Protein AF-A0AA47NTG6-F1 (afdb_monomer_lite)

Radius of gyration: 27.58 Å; chains: 1; bounding box: 74×43×79 Å

Organism: Merluccius polli (NCBI:txid89951)

Sequence (225 aa):
MKRTAEQLQRQRGDFEHVFALVPEPENPAKRCRGAGDRKTEYKELYFKVLDTIDSQMQQRLSSLEKMTFLGLLDFPRFHQYEQAFPESAFDALKYTYGQFFDDVLLRSELKVLYVSPDLKKRNVSELTSFMRSNGLCDAMPQLYKLCELFLTLPSTTASVERTFSGLKRIKTYQRNAMGQQRLSGLAMMSIERRMLQKIKSDESFYDKVIVEFTKKARRMEFIYK

InterPro domains:
  IPR008906 HAT, C-terminal dimerisation domain [PF05699] (137-194)
  IPR012337 Ribonuclease H-like superfamily [SSF53098] (105-189)

Structure (mmCIF, N/CA/C/O backbone):
data_AF-A0AA47NTG6-F1
#
_entry.id   AF-A0AA47NTG6-F1
#
loop_
_atom_site.group_PDB
_atom_site.id
_atom_site.type_symbol
_atom_site.label_atom_id
_atom_site.label_alt_id
_atom_site.label_comp_id
_atom_site.label_asym_id
_atom_site.label_entity_id
_atom_site.label_seq_id
_atom_site.pdbx_PDB_ins_code
_atom_site.Cartn_x
_atom_site.Cartn_y
_atom_site.Cartn_z
_atom_site.occupancy
_atom_site.B_iso_or_equiv
_atom_site.auth_seq_id
_atom_site.auth_comp_id
_atom_site.auth_asym_id
_atom_site.auth_atom_id
_atom_site.pdbx_PDB_model_num
ATOM 1 N N . MET A 1 1 ? 8.696 11.403 13.658 1.00 48.72 1 MET A N 1
ATOM 2 C CA . MET A 1 1 ? 9.149 10.646 14.846 1.00 48.72 1 MET A CA 1
ATOM 3 C C . MET A 1 1 ? 9.716 11.569 15.926 1.00 48.72 1 MET A C 1
ATOM 5 O O . MET A 1 1 ? 9.108 11.612 16.984 1.00 48.72 1 MET A O 1
ATOM 9 N N . LYS A 1 2 ? 10.754 12.392 15.667 1.00 43.06 2 LYS A N 1
ATOM 10 C CA . LYS A 1 2 ? 11.331 13.317 16.681 1.00 43.06 2 LYS A CA 1
ATOM 11 C C . LYS A 1 2 ? 10.307 14.246 17.362 1.00 43.06 2 LYS A C 1
ATOM 13 O O . LYS A 1 2 ? 10.191 14.225 18.578 1.00 43.06 2 LYS A O 1
ATOM 18 N N . ARG A 1 3 ? 9.465 14.940 16.582 1.00 44.44 3 ARG A N 1
ATOM 19 C CA . ARG A 1 3 ? 8.409 15.826 17.120 1.00 44.44 3 ARG A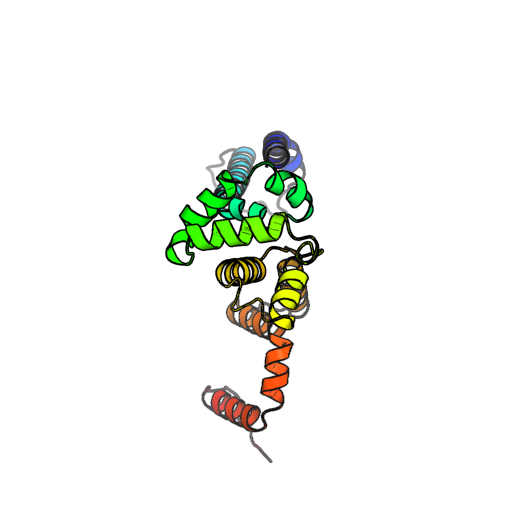 CA 1
ATOM 20 C C . ARG A 1 3 ? 7.393 15.117 18.025 1.00 44.44 3 ARG A C 1
ATOM 22 O O . ARG A 1 3 ? 6.913 15.719 18.969 1.00 44.44 3 ARG A O 1
ATOM 29 N N . THR A 1 4 ? 7.053 13.859 17.741 1.00 55.56 4 THR A N 1
ATOM 30 C CA . THR A 1 4 ? 6.035 13.101 18.492 1.00 55.56 4 THR A CA 1
ATOM 31 C C . THR A 1 4 ? 6.595 12.558 19.805 1.00 55.56 4 THR A C 1
ATOM 33 O O . THR A 1 4 ? 5.918 12.621 20.826 1.00 55.56 4 THR A O 1
ATOM 36 N N . ALA A 1 5 ? 7.852 12.099 19.791 1.00 57.44 5 ALA A N 1
ATOM 37 C CA . ALA A 1 5 ? 8.580 11.703 20.994 1.00 57.44 5 ALA A CA 1
ATOM 38 C C . ALA A 1 5 ? 8.769 12.898 21.946 1.00 57.44 5 ALA A C 1
ATOM 40 O O . ALA A 1 5 ? 8.452 12.799 23.126 1.00 57.44 5 ALA A O 1
ATOM 41 N N . GLU A 1 6 ? 9.152 14.067 21.417 1.00 61.25 6 GLU A N 1
ATOM 42 C CA . GLU A 1 6 ? 9.236 15.323 22.181 1.00 61.25 6 GLU A CA 1
ATOM 43 C C . GLU A 1 6 ? 7.886 15.722 22.802 1.00 61.25 6 GLU A C 1
ATOM 45 O O . GLU A 1 6 ? 7.832 16.241 23.917 1.00 61.25 6 GLU A O 1
ATOM 50 N N . GLN A 1 7 ? 6.777 15.460 22.106 1.00 62.56 7 GLN A N 1
ATOM 51 C CA . GLN A 1 7 ? 5.427 15.766 22.579 1.00 62.56 7 GLN A CA 1
ATOM 52 C C . GLN A 1 7 ? 4.973 14.820 23.700 1.00 62.56 7 GLN A C 1
ATOM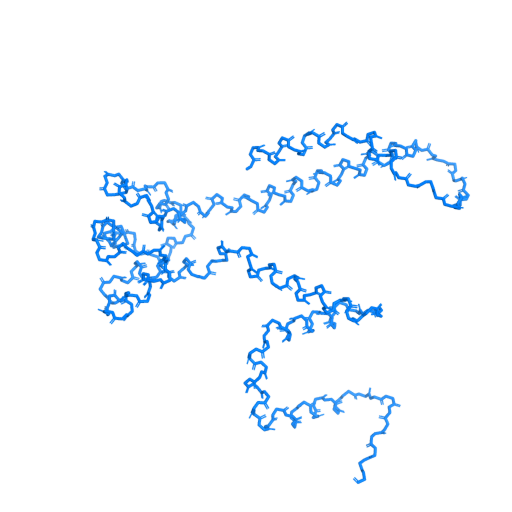 54 O O . GLN A 1 7 ? 4.389 15.283 24.677 1.00 62.56 7 GLN A O 1
ATOM 59 N N . LEU A 1 8 ? 5.307 13.528 23.611 1.00 61.62 8 LEU A N 1
ATOM 60 C CA . LEU A 1 8 ? 5.111 12.557 24.696 1.00 61.62 8 LEU A CA 1
ATOM 61 C C . LEU A 1 8 ? 5.955 12.912 25.927 1.00 61.62 8 LEU A C 1
ATOM 63 O O . LEU A 1 8 ? 5.485 12.799 27.056 1.00 61.62 8 LEU A O 1
ATOM 67 N N . GLN A 1 9 ? 7.176 13.408 25.721 1.00 65.62 9 GLN A N 1
ATOM 68 C CA . GLN A 1 9 ? 8.058 13.851 26.802 1.00 65.62 9 GLN A CA 1
ATOM 69 C C . GLN A 1 9 ? 7.541 15.117 27.496 1.00 65.62 9 GLN A C 1
ATOM 71 O O . GLN A 1 9 ? 7.624 15.217 28.717 1.00 65.62 9 GLN A O 1
ATOM 76 N N . ARG A 1 10 ? 6.937 16.048 26.744 1.00 66.12 10 ARG A N 1
ATOM 77 C CA . ARG A 1 10 ? 6.211 17.197 27.312 1.00 66.12 10 ARG A CA 1
ATOM 78 C C . ARG A 1 10 ? 4.982 16.758 28.105 1.00 66.12 10 ARG A C 1
ATOM 80 O O . ARG A 1 10 ? 4.776 17.257 29.204 1.00 66.12 10 ARG A O 1
ATOM 87 N N . GLN A 1 11 ? 4.212 15.795 27.594 1.00 65.06 11 GLN A N 1
ATOM 88 C CA . GLN A 1 11 ? 3.052 15.259 28.311 1.00 65.06 11 GLN A CA 1
ATOM 89 C C . GLN A 1 11 ? 3.448 14.538 29.604 1.00 65.06 11 GLN A C 1
ATOM 91 O O . GLN A 1 11 ? 2.786 14.731 30.614 1.00 65.06 11 GLN A O 1
ATOM 96 N N . ARG A 1 12 ? 4.584 13.825 29.653 1.00 67.50 12 ARG A N 1
ATOM 97 C CA . ARG A 1 12 ? 5.091 13.240 30.914 1.00 67.50 12 ARG A CA 1
ATOM 98 C C . ARG A 1 12 ? 5.247 14.263 32.054 1.00 67.50 12 ARG A C 1
ATOM 100 O O . ARG A 1 12 ? 5.156 13.865 33.212 1.00 67.50 12 ARG A O 1
ATOM 107 N N . GLY A 1 13 ? 5.471 15.545 31.745 1.00 70.81 13 GLY A N 1
ATOM 108 C CA . GLY A 1 13 ? 5.552 16.635 32.727 1.00 70.81 13 GLY A CA 1
ATOM 109 C C . GLY A 1 13 ? 4.207 17.262 33.125 1.00 70.81 13 GLY A C 1
ATOM 110 O O . GLY A 1 13 ? 4.161 18.013 34.092 1.00 70.81 13 GLY A O 1
ATOM 111 N N . ASP A 1 14 ? 3.117 16.944 32.422 1.00 78.94 14 ASP A N 1
ATOM 112 C CA . ASP A 1 14 ? 1.803 17.600 32.541 1.00 78.94 14 ASP A CA 1
ATOM 113 C C . ASP A 1 14 ? 0.825 16.848 33.468 1.00 78.94 14 ASP A C 1
ATOM 115 O O . ASP A 1 14 ? -0.364 17.156 33.548 1.00 78.94 14 ASP A O 1
ATOM 119 N N . PHE A 1 15 ? 1.320 15.838 34.192 1.00 74.75 15 PHE A N 1
ATOM 120 C CA . PHE A 1 15 ? 0.506 15.004 35.082 1.00 74.75 15 PHE A CA 1
ATOM 121 C C . PHE A 1 15 ? -0.297 15.830 36.100 1.00 74.75 15 PHE A C 1
ATOM 123 O O . PHE A 1 15 ? -1.461 15.530 36.348 1.00 74.75 15 PHE A O 1
ATOM 130 N N . GLU A 1 16 ? 0.298 16.882 36.665 1.00 73.50 16 GLU A N 1
ATOM 131 C CA . GLU A 1 16 ? -0.352 17.733 37.671 1.00 73.50 16 GLU A CA 1
ATOM 132 C C . GLU A 1 16 ? -1.561 18.488 37.100 1.00 73.50 16 GLU A C 1
ATOM 134 O O . GLU A 1 16 ? -2.607 18.559 37.7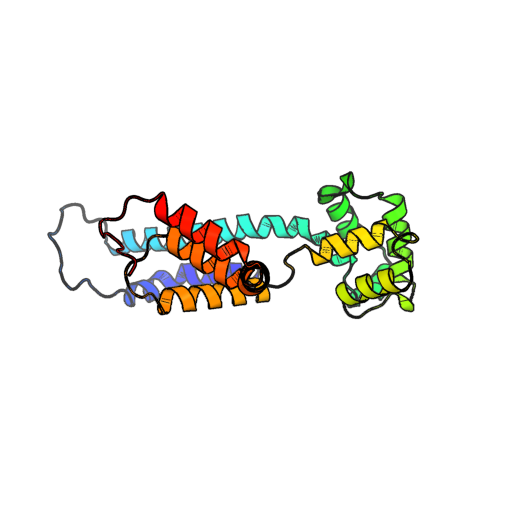45 1.00 73.50 16 GLU A O 1
ATOM 139 N N . HIS A 1 17 ? -1.460 18.986 35.865 1.00 77.00 17 HIS A N 1
ATOM 140 C CA . HIS A 1 17 ? -2.579 19.635 35.186 1.00 77.00 17 HIS A CA 1
ATOM 141 C C . HIS A 1 17 ? -3.685 18.625 34.862 1.00 77.00 17 HIS A C 1
ATOM 143 O O . HIS A 1 17 ? -4.867 18.907 35.074 1.00 77.00 17 HIS A O 1
ATOM 149 N N . VAL A 1 18 ? -3.321 17.443 34.359 1.00 74.31 18 VAL A N 1
ATOM 150 C CA . VAL A 1 18 ? -4.289 16.394 34.008 1.00 74.31 18 VAL A CA 1
ATOM 151 C C . VAL A 1 18 ? -5.014 15.884 35.253 1.00 74.31 18 VAL A C 1
ATOM 153 O O . VAL A 1 18 ? -6.229 15.707 35.217 1.00 74.31 18 VAL A O 1
ATOM 156 N N . PHE A 1 19 ? -4.299 15.703 36.366 1.00 74.50 19 PHE A N 1
ATOM 157 C CA . PHE A 1 19 ? -4.877 15.288 37.642 1.00 74.50 19 PHE A CA 1
ATOM 158 C C . PHE A 1 19 ? -5.857 16.331 38.198 1.00 74.50 19 PHE A C 1
ATOM 160 O O . PHE A 1 19 ? -6.919 15.958 38.686 1.00 74.50 19 PHE A O 1
ATOM 167 N N . ALA A 1 20 ? -5.559 17.628 38.051 1.00 75.69 20 ALA A N 1
ATOM 168 C CA . ALA A 1 20 ? -6.449 18.713 38.477 1.00 75.69 20 ALA A CA 1
ATOM 169 C C . ALA A 1 20 ? -7.793 18.758 37.718 1.00 75.69 20 ALA A C 1
ATOM 171 O O . ALA A 1 20 ? -8.753 19.350 38.204 1.00 75.69 20 ALA A O 1
ATOM 172 N N . LEU A 1 21 ? -7.875 18.136 36.536 1.00 77.12 21 LEU A N 1
ATOM 173 C CA . LEU A 1 21 ? -9.100 18.037 35.736 1.00 77.12 21 LEU A CA 1
ATOM 174 C C . LEU A 1 21 ? -9.935 16.787 36.055 1.00 77.12 21 LEU A C 1
ATOM 176 O O . LEU A 1 21 ? -11.038 16.651 35.524 1.00 77.12 21 LEU A O 1
ATOM 180 N N . VAL A 1 22 ? -9.424 15.858 36.871 1.00 73.62 22 VAL A N 1
ATOM 181 C CA . VAL A 1 22 ? -10.143 14.629 37.228 1.00 73.62 22 VAL A CA 1
ATOM 182 C C . VAL A 1 22 ? -11.262 14.985 38.212 1.00 73.62 22 VAL A C 1
ATOM 184 O O . VAL A 1 22 ? -10.963 15.441 39.315 1.00 73.62 22 VAL A O 1
ATOM 187 N N . PRO A 1 23 ? -12.546 14.776 37.858 1.00 68.00 23 PRO A N 1
ATOM 188 C CA . PRO A 1 23 ? -13.651 15.052 38.768 1.00 68.00 23 PRO A CA 1
ATOM 189 C C . PRO A 1 23 ? -13.534 14.186 40.022 1.00 68.00 23 PRO A C 1
ATOM 191 O O . PRO A 1 23 ? -13.284 12.978 39.927 1.00 68.00 23 PRO A O 1
ATOM 194 N N . GLU A 1 24 ? -13.753 14.775 41.197 1.00 65.00 24 GLU A N 1
ATOM 195 C CA . GLU A 1 24 ? -13.896 13.972 42.407 1.00 65.00 24 GLU A CA 1
ATOM 196 C C . GLU A 1 24 ? -15.149 13.089 42.291 1.00 65.00 24 GLU A C 1
ATOM 198 O O . GLU A 1 24 ? -16.193 13.551 41.828 1.00 65.00 24 GLU A O 1
ATOM 203 N N . PRO A 1 25 ? -15.074 11.800 42.661 1.00 59.16 25 PRO A N 1
ATOM 204 C CA . PRO A 1 25 ? -16.221 10.911 42.537 1.00 59.16 25 PRO A CA 1
ATOM 205 C C . PRO A 1 25 ? -17.355 11.362 43.463 1.00 59.16 25 PRO A C 1
ATOM 207 O O . PRO A 1 25 ? -17.153 11.523 44.664 1.00 59.16 25 PRO A O 1
ATOM 210 N N . GLU A 1 26 ? -18.569 11.457 42.920 1.00 55.44 26 GLU A N 1
ATOM 211 C CA . GLU A 1 26 ? -19.782 11.885 43.639 1.00 55.44 26 GLU A CA 1
ATOM 212 C C . GLU A 1 26 ? -20.179 10.970 44.814 1.00 55.44 26 GLU A C 1
ATOM 214 O O . GLU A 1 26 ? -21.039 11.330 45.614 1.00 55.44 26 GLU A O 1
ATOM 219 N N . ASN A 1 27 ? -19.566 9.787 44.954 1.00 57.62 27 ASN A N 1
ATOM 220 C CA . ASN A 1 27 ? -19.863 8.861 46.043 1.00 57.62 27 ASN A CA 1
ATOM 221 C C . ASN A 1 27 ? -18.581 8.184 46.575 1.00 57.62 27 ASN A C 1
ATOM 223 O O . ASN A 1 27 ? -18.054 7.271 45.927 1.00 57.62 27 ASN A O 1
ATOM 227 N N . PRO A 1 28 ? -18.044 8.597 47.740 1.00 52.78 28 PRO A N 1
ATOM 228 C CA . PRO A 1 28 ? -16.863 7.983 48.333 1.00 52.78 28 PRO A CA 1
ATOM 229 C C . PRO A 1 28 ? -17.253 6.640 48.963 1.00 52.78 28 PRO A C 1
ATOM 231 O O . PRO A 1 28 ? -17.474 6.527 50.169 1.00 52.78 28 PRO A O 1
ATOM 234 N N . ALA A 1 29 ? -17.364 5.595 48.141 1.00 50.00 29 ALA A N 1
ATOM 235 C CA . ALA A 1 29 ? -17.575 4.243 48.636 1.00 50.00 29 ALA A CA 1
ATOM 236 C C . ALA A 1 29 ? -16.435 3.868 49.601 1.00 50.00 29 ALA A C 1
ATOM 238 O O . ALA A 1 29 ? -15.265 3.879 49.225 1.00 50.00 29 ALA A O 1
ATOM 239 N N . LYS A 1 30 ? -16.825 3.599 50.858 1.00 47.38 30 LYS A N 1
ATOM 240 C CA . LYS A 1 30 ? -16.070 3.008 51.977 1.00 47.38 30 LYS A CA 1
ATOM 241 C C . LYS A 1 30 ? -14.547 3.038 51.812 1.00 47.38 30 LYS A C 1
ATOM 243 O O . LYS A 1 30 ? -13.974 2.157 51.178 1.00 47.38 30 LYS A O 1
ATOM 248 N N . ARG A 1 31 ? -13.914 3.991 52.511 1.00 52.53 31 ARG A N 1
ATOM 249 C CA . ARG A 1 31 ? -12.482 4.011 52.860 1.00 52.53 31 ARG A CA 1
ATOM 250 C C . ARG A 1 31 ? -12.001 2.602 53.243 1.00 52.53 31 ARG A C 1
ATOM 252 O O . ARG A 1 31 ? -12.104 2.203 54.402 1.00 52.53 31 ARG A O 1
ATOM 259 N N . CYS A 1 32 ? -11.478 1.851 52.277 1.00 40.72 32 CYS A N 1
ATOM 260 C CA . CYS A 1 32 ? -10.712 0.648 52.551 1.00 40.72 32 CYS A CA 1
ATOM 261 C C . CYS A 1 32 ? -9.334 1.104 53.024 1.00 40.72 32 CYS A C 1
ATOM 263 O O . CYS A 1 32 ? -8.643 1.874 52.357 1.00 40.72 32 C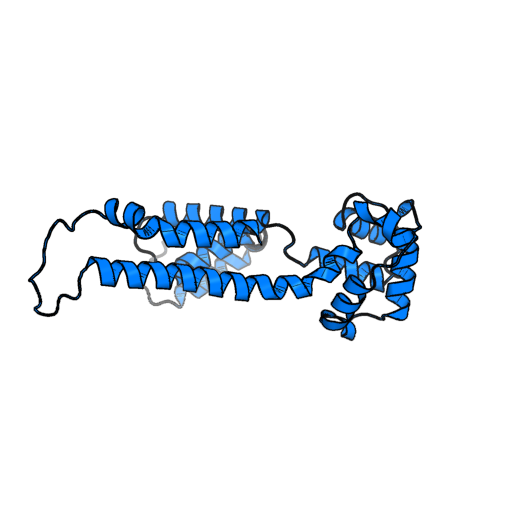YS A O 1
ATOM 265 N N . ARG A 1 33 ? -8.984 0.695 54.244 1.00 45.84 33 ARG A N 1
ATOM 266 C CA . ARG A 1 33 ? -7.697 0.972 54.877 1.00 45.84 33 ARG A CA 1
ATOM 267 C C . ARG A 1 33 ? -6.603 0.262 54.083 1.00 45.84 33 ARG A C 1
ATOM 269 O O . ARG A 1 33 ? -6.428 -0.942 54.204 1.00 45.84 33 ARG A O 1
ATOM 276 N N . GLY A 1 34 ? -5.927 1.039 53.252 1.00 48.81 34 GLY A N 1
ATOM 277 C CA . GLY A 1 34 ? -4.792 0.640 52.421 1.00 48.81 34 GLY A CA 1
ATOM 278 C C . GLY A 1 34 ? -4.476 1.705 51.371 1.00 48.81 34 GLY A C 1
ATOM 279 O O . GLY A 1 34 ? -4.005 1.376 50.291 1.00 48.81 34 GLY A O 1
ATOM 280 N N . ALA A 1 35 ? -4.827 2.966 51.650 1.00 46.94 35 ALA A N 1
ATOM 281 C CA . ALA A 1 35 ? -4.744 4.061 50.697 1.00 46.94 35 ALA A CA 1
ATOM 282 C C . ALA A 1 35 ? -3.279 4.472 50.512 1.00 46.94 35 ALA A C 1
ATOM 284 O O . ALA A 1 35 ? -2.781 5.356 51.206 1.00 46.94 35 ALA A O 1
ATOM 285 N N . GLY A 1 36 ? -2.597 3.829 49.564 1.00 55.91 36 GLY A N 1
ATOM 286 C CA . GLY A 1 36 ? -1.579 4.543 48.805 1.00 55.91 36 GLY A CA 1
ATOM 287 C C . GLY A 1 36 ? -2.211 5.827 48.269 1.00 55.91 36 GLY A C 1
ATOM 288 O O . GLY A 1 36 ? -3.388 5.825 47.899 1.00 55.91 36 GLY A O 1
ATOM 289 N N . ASP A 1 37 ? -1.469 6.933 48.325 1.00 71.00 37 ASP A N 1
ATOM 290 C CA . ASP A 1 37 ? -1.937 8.244 47.880 1.00 71.00 37 ASP A CA 1
ATOM 291 C C . ASP A 1 37 ? -2.648 8.089 46.533 1.00 71.00 37 ASP A C 1
ATOM 293 O O . ASP A 1 37 ? -2.051 7.637 45.559 1.00 71.00 37 ASP A O 1
ATOM 297 N N . ARG A 1 38 ? -3.938 8.428 46.461 1.00 68.75 38 ARG A N 1
ATOM 298 C CA . ARG A 1 38 ? -4.752 8.250 45.245 1.00 68.75 38 ARG A CA 1
ATOM 299 C C . ARG A 1 38 ? -4.093 8.926 44.037 1.00 68.75 38 ARG A C 1
ATOM 301 O O . ARG A 1 38 ? -4.159 8.439 42.914 1.00 68.75 38 ARG A O 1
ATOM 308 N N . LYS A 1 39 ? -3.389 10.029 44.303 1.00 73.12 39 LYS A N 1
ATOM 309 C CA . LYS A 1 39 ? -2.525 10.739 43.361 1.00 73.12 39 LYS A CA 1
ATOM 310 C C . LYS A 1 39 ? -1.404 9.853 42.805 1.00 73.12 39 LYS A C 1
ATOM 312 O O . LYS A 1 39 ? -1.155 9.897 41.608 1.00 73.12 39 LYS A O 1
ATOM 317 N N . THR A 1 40 ? -0.762 9.039 43.635 1.00 75.81 40 THR A N 1
ATOM 318 C CA . THR A 1 40 ? 0.278 8.076 43.245 1.00 75.81 40 THR A CA 1
ATOM 319 C C . THR A 1 40 ? -0.289 6.969 42.360 1.00 75.81 40 THR A C 1
ATOM 321 O O . THR A 1 40 ? 0.289 6.695 41.316 1.00 75.81 40 THR A O 1
ATOM 324 N N . GLU A 1 41 ? -1.462 6.417 42.683 1.00 78.44 41 GLU A N 1
ATOM 325 C CA . GLU A 1 41 ? -2.125 5.402 41.844 1.00 78.44 41 GLU A CA 1
ATOM 326 C C . GLU A 1 41 ? -2.503 5.962 40.457 1.00 78.44 41 GLU A C 1
ATOM 328 O O . GLU A 1 41 ? -2.223 5.353 39.422 1.00 78.44 41 GLU A O 1
ATOM 333 N N . TYR A 1 42 ? -3.064 7.177 40.405 1.00 78.00 42 TYR A N 1
ATOM 334 C CA . TYR A 1 42 ? -3.334 7.860 39.135 1.00 78.00 42 TYR A CA 1
ATOM 335 C C . TYR A 1 42 ? -2.056 8.217 38.372 1.00 78.00 42 TYR A C 1
ATOM 337 O O . TYR A 1 42 ? -2.050 8.170 37.142 1.00 78.00 42 TYR A O 1
ATOM 345 N N . LYS A 1 43 ? -0.971 8.550 39.077 1.00 80.31 43 LYS A N 1
ATOM 346 C CA . LYS A 1 43 ? 0.342 8.828 38.485 1.00 80.31 43 LYS A CA 1
ATOM 347 C C . LYS A 1 43 ? 0.933 7.582 37.840 1.00 80.31 43 LYS A C 1
ATOM 349 O O . LYS A 1 43 ? 1.381 7.644 36.698 1.00 80.31 43 LYS A O 1
ATOM 354 N N . GLU A 1 44 ? 0.876 6.448 38.528 1.00 81.19 44 GLU A N 1
ATOM 355 C CA . GLU A 1 44 ? 1.288 5.151 37.991 1.00 81.19 44 GLU A CA 1
ATOM 356 C C . GLU A 1 44 ? 0.457 4.760 36.767 1.00 81.19 44 GLU A C 1
ATOM 358 O O . GLU A 1 44 ? 1.018 4.377 35.739 1.00 81.19 44 GLU A O 1
ATOM 363 N N . LEU A 1 45 ? -0.870 4.922 36.826 1.00 83.25 45 LEU A N 1
ATOM 364 C CA . LEU A 1 45 ? -1.748 4.652 35.688 1.00 83.25 45 LEU A CA 1
ATOM 365 C C . LEU A 1 45 ? -1.440 5.572 34.498 1.00 83.25 45 LEU A C 1
ATOM 367 O O . LEU A 1 45 ? -1.381 5.103 33.362 1.00 83.25 45 LEU A O 1
ATOM 371 N N . TYR A 1 46 ? -1.215 6.862 34.750 1.00 80.81 46 TYR A N 1
ATOM 372 C CA . TYR A 1 46 ? -0.874 7.849 33.728 1.00 80.81 46 TYR A CA 1
ATOM 373 C C . TYR A 1 46 ? 0.414 7.477 32.991 1.00 80.81 46 TYR A C 1
ATOM 375 O O . TYR A 1 46 ? 0.425 7.391 31.760 1.00 80.81 46 TYR A O 1
ATOM 383 N N . PHE A 1 47 ? 1.482 7.173 33.734 1.00 82.88 47 PHE A N 1
ATOM 384 C CA . PHE A 1 47 ? 2.736 6.736 33.128 1.00 82.88 47 PHE A CA 1
ATOM 385 C C . PHE A 1 47 ? 2.587 5.401 32.409 1.00 82.88 47 PHE A C 1
ATOM 387 O O . PHE A 1 47 ? 3.058 5.282 31.284 1.00 82.88 47 PHE A O 1
ATOM 394 N N . LYS A 1 48 ? 1.836 4.446 32.967 1.00 85.56 48 LYS A N 1
ATOM 395 C CA . LYS A 1 48 ? 1.569 3.162 32.309 1.00 85.56 48 LYS A CA 1
ATOM 396 C C . LYS A 1 48 ? 0.852 3.334 30.970 1.00 85.56 48 LYS A C 1
ATOM 398 O O . LYS A 1 48 ? 1.172 2.629 30.014 1.00 85.56 48 LYS A O 1
ATOM 403 N N . VAL A 1 49 ? -0.099 4.264 30.871 1.00 84.06 49 VAL A N 1
ATOM 404 C CA . VAL A 1 49 ? -0.773 4.592 29.605 1.00 84.06 49 VAL A CA 1
ATOM 405 C C . VAL A 1 49 ? 0.213 5.207 28.614 1.00 84.06 49 VAL A C 1
ATOM 407 O O . VAL A 1 49 ? 0.260 4.756 27.471 1.00 84.06 49 VAL A O 1
ATOM 410 N N . LEU A 1 50 ? 1.027 6.178 29.038 1.00 83.50 50 LEU A N 1
ATOM 411 C CA . LEU A 1 50 ? 2.039 6.794 28.172 1.00 83.50 50 LEU A CA 1
ATOM 412 C C . LEU A 1 50 ? 3.090 5.785 27.695 1.00 83.50 50 LEU A C 1
ATOM 414 O O . LEU A 1 50 ? 3.399 5.759 26.508 1.00 83.50 50 LEU A O 1
ATOM 418 N N . ASP A 1 51 ? 3.588 4.926 28.582 1.00 85.88 51 ASP A N 1
ATOM 419 C CA . ASP A 1 51 ? 4.548 3.866 28.261 1.00 85.88 51 ASP A CA 1
ATOM 420 C C . ASP A 1 51 ? 3.934 2.838 27.306 1.00 85.88 51 ASP A C 1
ATOM 422 O O . ASP A 1 51 ? 4.581 2.395 26.360 1.00 85.88 51 ASP A O 1
ATOM 426 N N . THR A 1 52 ? 2.657 2.493 27.502 1.00 84.94 52 THR A N 1
ATOM 427 C CA . THR A 1 52 ? 1.934 1.605 26.583 1.00 84.94 52 THR A CA 1
ATOM 428 C C . THR A 1 52 ? 1.788 2.254 25.211 1.00 84.94 52 THR A C 1
ATOM 430 O O . THR A 1 52 ? 2.017 1.592 24.202 1.00 84.94 52 THR A O 1
ATOM 433 N N . ILE A 1 53 ? 1.428 3.539 25.144 1.00 82.06 53 ILE A N 1
ATOM 434 C CA . ILE A 1 53 ? 1.320 4.270 23.876 1.00 82.06 53 ILE A CA 1
ATOM 435 C C . ILE A 1 53 ? 2.681 4.321 23.183 1.00 82.06 53 ILE A C 1
ATOM 437 O O . ILE A 1 53 ? 2.755 3.992 22.003 1.00 82.06 53 ILE A O 1
ATOM 441 N N . ASP A 1 54 ? 3.745 4.677 23.900 1.00 81.81 54 ASP A N 1
ATOM 442 C CA . ASP A 1 54 ? 5.093 4.771 23.340 1.00 81.81 54 ASP A CA 1
ATOM 443 C C . ASP A 1 54 ? 5.586 3.407 22.839 1.00 81.81 54 ASP A C 1
ATOM 445 O O . ASP A 1 54 ? 5.986 3.277 21.683 1.00 81.81 54 ASP A O 1
ATOM 449 N N . SER A 1 55 ? 5.430 2.352 23.643 1.00 82.44 55 SER A N 1
ATOM 450 C CA . SER A 1 55 ? 5.756 0.976 23.254 1.00 82.44 55 SER A CA 1
ATOM 451 C C . SER A 1 55 ? 4.969 0.527 22.019 1.00 82.44 55 SER A C 1
ATOM 453 O O . SER A 1 55 ? 5.546 -0.001 21.068 1.00 82.44 55 SER A O 1
ATOM 455 N N . GLN A 1 56 ? 3.659 0.791 21.975 1.00 77.88 56 GLN A N 1
ATOM 456 C CA . GLN A 1 56 ? 2.821 0.448 20.825 1.00 77.88 56 GLN A CA 1
ATOM 457 C C . GLN A 1 56 ? 3.175 1.269 19.582 1.00 77.88 56 GLN A C 1
ATOM 459 O O . GLN A 1 56 ? 3.126 0.741 18.470 1.00 77.88 56 GLN A O 1
ATOM 464 N N . MET A 1 57 ? 3.545 2.542 19.738 1.00 75.38 57 MET A N 1
ATOM 465 C CA . MET A 1 57 ? 4.029 3.365 18.633 1.00 75.38 57 MET A CA 1
ATOM 466 C C . MET A 1 57 ? 5.352 2.819 18.105 1.00 75.38 57 MET A C 1
ATOM 468 O O . MET A 1 57 ? 5.460 2.587 16.905 1.00 75.38 57 MET A O 1
ATOM 472 N N . GLN A 1 58 ? 6.324 2.528 18.967 1.00 77.81 58 GLN A N 1
ATOM 473 C CA . GLN A 1 58 ? 7.601 1.953 18.547 1.00 77.81 58 GLN A CA 1
ATOM 474 C C . GLN A 1 58 ? 7.418 0.588 17.872 1.00 77.81 58 GLN A C 1
ATOM 476 O O . GLN A 1 58 ? 7.971 0.356 16.799 1.00 77.81 58 GLN A O 1
ATOM 481 N N . GLN A 1 59 ? 6.580 -0.293 18.420 1.00 75.50 59 GLN A N 1
ATOM 482 C CA . GLN A 1 59 ? 6.315 -1.614 17.843 1.00 75.50 59 GLN A CA 1
ATOM 483 C C . GLN A 1 59 ? 5.607 -1.535 16.479 1.00 75.50 59 GLN A C 1
ATOM 485 O O . GLN A 1 59 ? 5.908 -2.308 15.575 1.00 75.50 59 GLN A O 1
ATOM 490 N N . ARG A 1 60 ? 4.665 -0.602 16.297 1.00 68.56 60 ARG A N 1
ATOM 491 C CA . ARG A 1 60 ? 3.936 -0.443 15.024 1.00 68.56 60 ARG A CA 1
ATOM 492 C C . ARG A 1 60 ? 4.721 0.332 13.972 1.00 68.56 60 ARG A C 1
ATOM 494 O O . ARG A 1 60 ? 4.494 0.145 12.782 1.00 68.56 60 ARG A O 1
ATOM 501 N N . LEU A 1 61 ? 5.608 1.231 14.391 1.00 65.38 61 LEU A N 1
ATOM 502 C CA . LEU A 1 61 ? 6.389 2.075 13.486 1.00 65.38 61 LEU A CA 1
ATOM 503 C C . LEU A 1 61 ? 7.758 1.468 13.162 1.00 65.38 61 LEU A C 1
ATOM 505 O O . LEU A 1 61 ? 8.327 1.820 12.137 1.00 65.38 61 LEU A O 1
ATOM 509 N N . SER A 1 62 ? 8.257 0.505 13.940 1.00 68.38 62 SER A N 1
ATOM 510 C CA . SER A 1 62 ? 9.464 -0.265 13.588 1.00 68.38 62 SER A CA 1
ATOM 511 C C . SER A 1 62 ? 9.293 -1.054 12.284 1.00 68.38 62 SER A C 1
ATOM 513 O O . SER A 1 62 ? 10.251 -1.236 11.539 1.00 68.38 62 SER A O 1
ATOM 515 N N . SER A 1 63 ? 8.066 -1.436 11.911 1.00 64.00 63 SER A N 1
ATOM 516 C CA . SER A 1 63 ? 7.799 -1.999 10.579 1.00 64.00 63 SER A CA 1
ATOM 517 C C . SER A 1 63 ? 7.890 -0.986 9.430 1.00 64.00 63 SER A C 1
ATOM 519 O O . SER A 1 63 ? 7.978 -1.411 8.282 1.00 64.00 63 SER A O 1
ATOM 521 N N . LEU A 1 64 ? 7.896 0.330 9.691 1.00 65.69 64 LEU A N 1
ATOM 522 C CA . LEU A 1 64 ? 8.064 1.344 8.638 1.00 65.69 64 LEU A CA 1
ATOM 523 C C . LEU A 1 64 ? 9.499 1.422 8.123 1.00 65.69 64 LEU A C 1
ATOM 525 O O . LEU A 1 64 ? 9.695 1.796 6.971 1.00 65.69 64 LEU A O 1
ATOM 529 N N . GLU A 1 65 ? 10.501 1.048 8.924 1.00 64.94 65 GLU A N 1
ATOM 530 C CA . GLU A 1 65 ? 11.889 0.969 8.442 1.00 64.94 65 GLU A CA 1
ATOM 531 C C . GLU A 1 65 ? 12.011 -0.038 7.290 1.00 64.94 65 GLU A C 1
ATOM 533 O O . GLU A 1 65 ? 12.737 0.190 6.322 1.00 64.94 65 GLU A O 1
ATOM 538 N N . LYS A 1 66 ? 11.183 -1.089 7.322 1.00 69.31 66 LYS A N 1
ATOM 539 C CA . LYS A 1 66 ? 11.044 -2.076 6.243 1.00 69.31 66 LYS A CA 1
ATOM 540 C C . LYS A 1 66 ? 10.309 -1.537 5.013 1.00 69.31 66 LYS A C 1
ATOM 542 O O . LYS A 1 66 ? 10.279 -2.214 3.999 1.00 69.31 66 LYS A O 1
ATOM 547 N N . MET A 1 67 ? 9.711 -0.345 5.081 1.00 72.56 67 MET A N 1
ATOM 548 C CA . MET A 1 67 ? 9.020 0.322 3.967 1.00 72.56 67 MET A CA 1
ATOM 549 C C . MET A 1 67 ? 9.883 1.392 3.286 1.00 72.56 67 MET A C 1
ATOM 551 O O . MET A 1 67 ? 9.392 2.140 2.446 1.00 72.56 67 MET A O 1
ATOM 555 N N . THR A 1 68 ? 11.175 1.471 3.607 1.00 80.25 68 THR A N 1
ATOM 556 C CA . THR A 1 68 ? 12.130 2.378 2.944 1.00 80.25 68 THR A CA 1
ATOM 557 C C . THR A 1 68 ? 12.224 2.146 1.433 1.00 80.25 68 THR A C 1
ATOM 559 O O . THR A 1 68 ? 12.450 3.101 0.689 1.00 80.25 68 THR A O 1
ATOM 562 N N . PHE A 1 69 ? 11.926 0.929 0.958 1.00 84.19 69 PHE A N 1
ATOM 563 C CA . PHE A 1 69 ? 11.796 0.629 -0.471 1.00 84.19 69 PHE A CA 1
ATOM 564 C C . PHE A 1 69 ? 10.698 1.433 -1.178 1.00 84.19 69 PHE A C 1
ATOM 566 O O . PHE A 1 69 ? 10.752 1.573 -2.397 1.00 84.19 69 PHE A O 1
ATOM 573 N N . LEU A 1 70 ? 9.732 2.013 -0.448 1.00 82.88 70 LEU A N 1
ATOM 574 C CA . LEU A 1 70 ? 8.740 2.920 -1.033 1.00 82.88 70 LEU A CA 1
ATOM 575 C C . LEU A 1 70 ? 9.394 4.130 -1.721 1.00 82.88 70 LEU A C 1
ATOM 577 O O . LEU A 1 70 ? 8.817 4.707 -2.638 1.00 82.88 70 LEU A O 1
ATOM 581 N N . GLY A 1 71 ? 10.625 4.479 -1.336 1.00 83.88 71 GLY A N 1
ATOM 582 C CA . GLY A 1 71 ? 11.412 5.506 -2.013 1.00 83.88 71 GLY A CA 1
ATOM 583 C C . GLY A 1 71 ? 11.766 5.176 -3.468 1.00 83.88 71 GLY A C 1
ATOM 584 O O . GLY A 1 71 ? 12.034 6.094 -4.233 1.00 83.88 71 GLY A O 1
ATOM 585 N N . LEU A 1 72 ? 11.726 3.904 -3.889 1.00 85.31 72 LEU A N 1
ATOM 586 C CA . LEU A 1 72 ? 12.078 3.503 -5.259 1.00 85.31 72 LEU A CA 1
ATOM 587 C C . LEU A 1 72 ? 11.154 4.112 -6.324 1.00 85.31 72 LEU A C 1
ATOM 589 O O . LEU A 1 72 ? 11.604 4.345 -7.445 1.00 85.31 72 LEU A O 1
ATOM 593 N N . LEU A 1 73 ? 9.890 4.388 -5.977 1.00 84.19 73 LEU A N 1
ATOM 594 C CA . LEU A 1 73 ? 8.898 5.025 -6.855 1.00 84.19 73 LEU A CA 1
ATOM 595 C C . LEU A 1 73 ? 8.554 6.459 -6.407 1.00 84.19 73 LEU A C 1
ATOM 597 O O . LEU A 1 73 ? 7.436 6.932 -6.616 1.00 84.19 73 LEU A O 1
ATOM 601 N N . ASP A 1 74 ? 9.508 7.171 -5.796 1.00 83.44 74 ASP A N 1
ATOM 602 C CA . ASP A 1 74 ? 9.348 8.585 -5.438 1.00 83.44 74 ASP A CA 1
ATOM 603 C C . ASP A 1 74 ? 9.596 9.500 -6.655 1.00 83.44 74 ASP A C 1
ATOM 605 O O . ASP A 1 74 ? 10.712 9.966 -6.891 1.00 83.44 74 ASP A O 1
ATOM 609 N N . PHE A 1 75 ? 8.544 9.744 -7.448 1.00 80.50 75 PHE A N 1
ATOM 610 C CA . PHE A 1 75 ? 8.594 10.495 -8.718 1.00 80.50 75 PHE A CA 1
ATOM 611 C C . PHE A 1 75 ? 9.366 11.831 -8.665 1.00 80.50 75 PHE A C 1
ATOM 613 O O . PHE A 1 75 ? 10.159 12.086 -9.574 1.00 80.50 75 PHE A O 1
ATOM 620 N N . PRO A 1 76 ? 9.224 12.683 -7.627 1.00 80.50 76 PRO A N 1
ATOM 621 C CA . PRO A 1 76 ? 9.999 13.920 -7.503 1.00 80.50 76 PRO A CA 1
ATOM 622 C C . PRO A 1 76 ? 11.518 13.712 -7.403 1.00 80.50 76 PRO A C 1
ATOM 624 O O . PRO A 1 76 ? 12.280 14.622 -7.725 1.00 80.50 76 PRO A O 1
ATOM 627 N N . ARG A 1 77 ? 11.979 12.536 -6.955 1.00 80.75 77 ARG A N 1
ATOM 628 C CA . ARG A 1 77 ? 13.405 12.220 -6.771 1.00 80.75 77 ARG A CA 1
ATOM 629 C C . ARG A 1 77 ? 14.030 11.492 -7.957 1.00 80.75 77 ARG A C 1
ATOM 631 O O . ARG A 1 77 ? 15.229 11.232 -7.928 1.00 80.75 77 ARG A O 1
ATOM 638 N N . PHE A 1 78 ? 13.281 11.223 -9.028 1.00 82.56 78 PHE A N 1
ATOM 639 C CA . PHE A 1 78 ? 13.801 10.477 -10.182 1.00 82.56 78 PHE A CA 1
ATOM 640 C C . PHE A 1 78 ? 15.012 11.153 -10.838 1.00 82.56 78 PHE A C 1
ATOM 642 O O . PHE A 1 78 ? 15.929 10.460 -11.262 1.00 82.56 78 PHE A O 1
ATOM 649 N N . HIS A 1 79 ? 15.082 12.488 -10.828 1.00 79.31 79 HIS A N 1
ATOM 650 C CA . HIS A 1 79 ? 16.259 13.231 -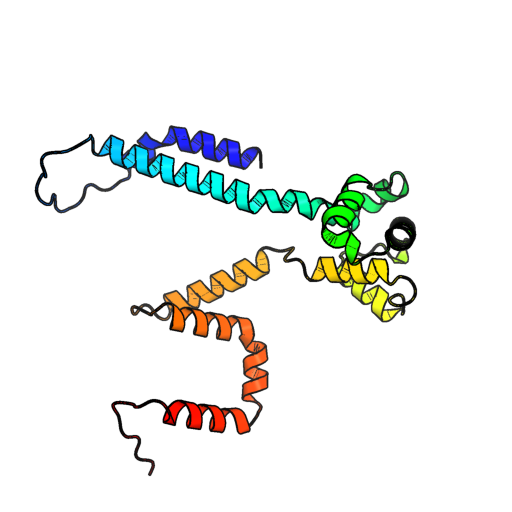11.301 1.00 79.31 79 HIS A CA 1
ATOM 651 C C . HIS A 1 79 ? 17.536 12.924 -10.501 1.00 79.31 79 HIS A C 1
ATOM 653 O O . HIS A 1 79 ? 18.632 12.951 -11.049 1.00 79.31 79 HIS A O 1
ATOM 659 N N . GLN A 1 80 ? 17.404 12.627 -9.205 1.00 83.31 80 GLN A N 1
ATOM 660 C CA . GLN A 1 80 ? 18.530 12.234 -8.354 1.00 83.31 80 GLN A CA 1
ATOM 661 C C . GLN A 1 80 ? 18.890 10.764 -8.585 1.00 83.31 80 GLN A C 1
ATOM 663 O O . GLN A 1 80 ? 20.068 10.425 -8.623 1.00 83.31 80 GLN A O 1
ATOM 668 N N . TYR A 1 81 ? 17.887 9.908 -8.795 1.00 84.00 81 TYR A N 1
ATOM 669 C CA . TYR A 1 81 ? 18.081 8.474 -9.038 1.00 84.00 81 TYR A CA 1
ATOM 670 C C . TYR A 1 81 ? 18.684 8.147 -10.401 1.00 84.00 81 TYR A C 1
ATOM 672 O O . TYR A 1 81 ? 19.341 7.119 -10.550 1.00 84.00 81 TYR A O 1
ATOM 680 N N . GLU A 1 82 ? 18.513 9.045 -11.367 1.00 80.38 82 GLU A N 1
ATOM 681 C CA . GLU A 1 82 ? 19.219 9.013 -12.645 1.00 80.38 82 GLU A CA 1
ATOM 682 C C . GLU A 1 82 ? 20.741 9.159 -12.460 1.00 80.38 82 GLU A C 1
ATOM 684 O O . GLU A 1 82 ? 21.509 8.471 -13.129 1.00 80.38 82 GLU A O 1
ATOM 689 N N . GLN A 1 83 ? 21.182 9.998 -11.514 1.00 82.81 83 GLN A N 1
ATOM 690 C CA . GLN A 1 83 ? 22.605 10.235 -11.233 1.00 82.81 83 GLN A CA 1
ATOM 691 C C . GLN A 1 83 ? 23.185 9.244 -10.215 1.00 82.81 83 GLN A C 1
ATOM 693 O O . GLN A 1 83 ? 24.324 8.803 -10.352 1.00 82.81 83 GLN A O 1
ATOM 698 N N . ALA A 1 84 ? 22.409 8.891 -9.189 1.00 86.75 84 ALA A N 1
ATOM 699 C CA . ALA A 1 84 ? 22.817 8.003 -8.110 1.00 86.75 84 ALA A CA 1
ATOM 700 C C . ALA A 1 84 ? 21.678 7.042 -7.757 1.00 86.75 84 ALA A C 1
ATOM 702 O O . ALA A 1 84 ? 20.674 7.429 -7.159 1.00 86.75 84 ALA A O 1
ATOM 703 N N . PHE A 1 85 ? 21.847 5.768 -8.111 1.00 87.00 85 PHE A N 1
ATOM 704 C CA . PHE A 1 85 ? 20.834 4.747 -7.862 1.00 87.00 85 PHE A CA 1
ATOM 705 C C . PHE A 1 85 ? 20.590 4.559 -6.348 1.00 87.00 85 PHE A C 1
ATOM 707 O O . PHE A 1 85 ? 21.557 4.463 -5.586 1.00 87.00 85 PHE A O 1
ATOM 714 N N . PRO A 1 86 ? 19.326 4.490 -5.888 1.00 87.50 86 PRO A N 1
ATOM 715 C CA . PRO A 1 86 ? 18.994 4.408 -4.466 1.00 87.50 86 PRO A CA 1
ATOM 716 C C . PRO A 1 86 ? 19.217 2.999 -3.893 1.00 87.50 86 PRO A C 1
ATOM 718 O O . PRO A 1 86 ? 18.267 2.254 -3.654 1.00 87.50 86 PRO A O 1
ATOM 721 N N . GLU A 1 87 ? 20.477 2.649 -3.625 1.00 87.69 87 GLU A N 1
ATOM 722 C CA . GLU A 1 87 ? 20.841 1.308 -3.137 1.00 87.69 87 GLU A CA 1
ATOM 723 C C . GLU A 1 87 ? 20.209 0.963 -1.795 1.00 87.69 87 GLU A C 1
ATOM 725 O O . GLU A 1 87 ? 19.699 -0.134 -1.626 1.00 87.69 87 GLU A O 1
ATOM 730 N N . SER A 1 88 ? 20.127 1.912 -0.863 1.00 85.69 88 SER A N 1
ATOM 731 C CA . SER A 1 88 ? 19.531 1.649 0.452 1.00 85.69 88 SER A CA 1
ATOM 732 C C . SER A 1 88 ? 18.061 1.221 0.372 1.00 85.69 88 SER A C 1
ATOM 734 O O . SER A 1 88 ? 17.623 0.346 1.118 1.00 85.69 88 SER A O 1
ATOM 736 N N . ALA A 1 89 ? 17.289 1.813 -0.543 1.00 85.56 89 ALA A N 1
ATOM 737 C CA . ALA A 1 89 ? 15.896 1.443 -0.772 1.00 85.56 89 ALA A CA 1
ATOM 738 C C . ALA A 1 89 ? 15.776 0.131 -1.565 1.00 85.56 89 ALA A C 1
ATOM 740 O O . ALA A 1 89 ? 14.842 -0.640 -1.335 1.00 85.56 89 ALA A O 1
ATOM 741 N N . PHE A 1 90 ? 16.724 -0.142 -2.463 1.00 89.25 90 PHE A N 1
ATOM 742 C CA . PHE A 1 90 ? 16.788 -1.395 -3.210 1.00 89.25 90 PHE A CA 1
ATOM 743 C C . PHE A 1 90 ? 17.153 -2.581 -2.305 1.00 89.25 90 PHE A C 1
ATOM 745 O O . PHE A 1 90 ? 16.471 -3.603 -2.324 1.00 89.25 90 PHE A O 1
ATOM 752 N N . ASP A 1 91 ? 18.138 -2.418 -1.425 1.00 87.50 91 ASP A N 1
ATOM 753 C CA . ASP A 1 91 ? 18.531 -3.420 -0.433 1.00 87.50 91 ASP A CA 1
ATOM 754 C C . ASP A 1 91 ? 17.399 -3.704 0.562 1.00 87.50 91 ASP A C 1
ATOM 756 O O . ASP A 1 91 ? 17.157 -4.856 0.926 1.00 87.50 91 ASP A O 1
ATOM 760 N N . ALA A 1 92 ? 16.635 -2.679 0.955 1.00 86.38 92 ALA A N 1
ATOM 761 C CA . ALA A 1 92 ? 15.448 -2.858 1.788 1.00 86.38 92 ALA A CA 1
ATOM 762 C C . ALA A 1 92 ? 14.349 -3.674 1.085 1.00 86.38 92 ALA A C 1
ATOM 764 O O . ALA A 1 92 ? 13.697 -4.516 1.719 1.00 86.38 92 ALA A O 1
ATOM 765 N N . LEU A 1 93 ? 14.155 -3.456 -0.224 1.00 87.88 93 LEU A N 1
ATOM 766 C CA . LEU A 1 93 ? 13.245 -4.265 -1.036 1.00 87.88 93 LEU A CA 1
ATOM 767 C C . LEU A 1 93 ? 13.736 -5.709 -1.093 1.00 87.88 93 LEU A C 1
ATOM 769 O O . LEU A 1 93 ? 12.955 -6.622 -0.848 1.00 87.88 93 LEU A O 1
ATOM 773 N N . LYS A 1 94 ? 15.026 -5.912 -1.361 1.00 88.25 94 LYS A N 1
ATOM 774 C CA . LYS A 1 94 ? 15.647 -7.233 -1.445 1.00 88.25 94 LYS A CA 1
ATOM 775 C C . LYS A 1 94 ? 15.539 -8.003 -0.131 1.00 88.25 94 LYS A C 1
ATOM 777 O O . LYS A 1 94 ? 15.175 -9.175 -0.133 1.00 88.25 94 LYS A O 1
ATOM 782 N N . TYR A 1 95 ? 15.770 -7.341 0.999 1.00 86.75 95 TYR A N 1
ATOM 783 C CA . TYR A 1 95 ? 15.629 -7.953 2.319 1.00 86.75 95 TYR A CA 1
ATOM 784 C C . TYR A 1 95 ? 14.183 -8.378 2.622 1.00 86.75 95 TYR A C 1
ATOM 786 O O . TYR A 1 95 ? 13.958 -9.419 3.233 1.00 86.75 95 TYR A O 1
ATOM 794 N N . THR A 1 96 ? 13.194 -7.587 2.192 1.00 84.31 96 THR A N 1
ATOM 795 C CA . THR A 1 96 ? 11.782 -7.813 2.549 1.00 84.31 96 THR A CA 1
ATOM 796 C C . THR A 1 96 ? 11.042 -8.701 1.543 1.00 84.31 96 THR A C 1
ATOM 798 O O . THR A 1 96 ? 10.222 -9.529 1.932 1.00 84.31 96 THR A O 1
ATOM 801 N N . TYR A 1 97 ? 11.325 -8.534 0.251 1.00 84.62 97 TYR A N 1
ATOM 802 C CA . TYR A 1 97 ? 10.598 -9.139 -0.868 1.00 84.62 97 TYR A CA 1
ATOM 803 C C . TYR A 1 97 ? 11.508 -9.811 -1.904 1.00 84.62 97 TYR A C 1
ATOM 805 O O . TYR A 1 97 ? 11.003 -10.230 -2.942 1.00 84.62 97 TYR A O 1
ATOM 813 N N . GLY A 1 98 ? 12.814 -9.959 -1.658 1.00 84.19 98 GLY A N 1
ATOM 814 C CA . GLY A 1 98 ? 13.772 -10.471 -2.651 1.00 84.19 98 GLY A CA 1
ATOM 815 C C . GLY A 1 98 ? 13.412 -11.832 -3.255 1.00 84.19 98 GLY A C 1
ATOM 816 O O . GLY A 1 98 ? 13.729 -12.089 -4.405 1.00 84.19 98 GLY A O 1
ATOM 817 N N . GLN A 1 99 ? 12.657 -12.677 -2.546 1.00 88.19 99 GLN A N 1
ATOM 818 C CA . GLN A 1 99 ? 12.166 -13.952 -3.090 1.00 88.19 99 GLN A CA 1
ATOM 819 C C . GLN A 1 99 ? 11.168 -13.810 -4.258 1.00 88.19 99 GLN A C 1
ATOM 821 O O . GLN A 1 99 ? 10.909 -14.781 -4.963 1.00 88.19 99 GLN A O 1
ATOM 826 N N . PHE A 1 100 ? 10.572 -12.630 -4.446 1.00 86.81 100 PHE A N 1
ATOM 827 C CA . PHE A 1 100 ? 9.552 -12.369 -5.466 1.00 86.81 100 PHE A CA 1
ATOM 828 C C . PHE A 1 100 ? 10.081 -11.597 -6.680 1.00 86.81 100 PHE A C 1
ATOM 830 O O . PHE A 1 100 ? 9.367 -11.475 -7.680 1.00 86.81 100 PHE A O 1
ATOM 837 N N . PHE A 1 101 ? 11.306 -11.073 -6.597 1.00 90.50 101 PHE A N 1
ATOM 838 C CA . PHE A 1 101 ? 11.893 -10.205 -7.610 1.00 90.50 101 PHE A CA 1
ATOM 839 C C . PHE A 1 101 ? 13.187 -10.794 -8.163 1.00 90.50 101 PHE A C 1
ATOM 841 O O . PHE A 1 101 ? 13.944 -11.457 -7.463 1.00 90.50 101 PHE A O 1
ATOM 848 N N . ASP A 1 102 ? 13.437 -10.526 -9.441 1.00 91.31 102 ASP A N 1
ATOM 849 C CA . ASP A 1 102 ? 14.761 -10.712 -10.031 1.00 91.31 102 ASP A CA 1
ATOM 850 C C . ASP A 1 102 ? 15.532 -9.402 -9.870 1.00 91.31 102 ASP A C 1
ATOM 852 O O . ASP A 1 102 ? 15.197 -8.405 -10.513 1.00 91.31 102 ASP A O 1
ATOM 856 N N . ASP A 1 103 ? 16.539 -9.398 -8.996 1.00 89.25 103 ASP A N 1
ATOM 857 C CA . ASP A 1 103 ? 17.309 -8.200 -8.655 1.00 89.25 103 ASP A CA 1
ATOM 858 C C . ASP A 1 103 ? 17.983 -7.562 -9.879 1.00 89.25 103 ASP A C 1
ATOM 860 O O . ASP A 1 103 ? 18.034 -6.336 -10.005 1.00 89.25 103 ASP A O 1
ATOM 864 N N . VAL A 1 104 ? 18.524 -8.382 -10.785 1.00 89.19 104 VAL A N 1
ATOM 865 C CA . VAL A 1 104 ? 19.314 -7.900 -11.925 1.00 89.19 104 VAL A CA 1
ATOM 866 C C . VAL A 1 104 ? 18.389 -7.247 -12.941 1.00 89.19 104 VAL A C 1
ATOM 868 O O . VAL A 1 104 ? 18.644 -6.129 -13.408 1.00 89.19 104 VAL A O 1
ATOM 871 N N . LEU A 1 105 ? 17.281 -7.922 -13.242 1.00 91.19 105 LEU A N 1
ATOM 872 C CA . LEU A 1 105 ? 16.281 -7.419 -14.169 1.00 91.19 105 LEU A CA 1
ATOM 873 C C . LEU A 1 105 ? 15.563 -6.188 -13.597 1.00 91.19 105 LEU A C 1
ATOM 875 O O . LEU A 1 105 ? 15.491 -5.160 -14.269 1.00 91.19 105 LEU A O 1
ATOM 879 N N . LEU A 1 106 ? 15.137 -6.229 -12.329 1.00 91.81 106 LEU A N 1
ATOM 880 C CA . LEU A 1 106 ? 14.471 -5.106 -11.666 1.00 91.81 106 LEU A CA 1
ATOM 881 C C . LEU A 1 106 ? 15.355 -3.857 -11.635 1.00 91.81 106 LEU A C 1
ATOM 883 O O . LEU A 1 106 ? 14.886 -2.759 -11.928 1.00 91.81 106 LEU A O 1
ATOM 887 N N . ARG A 1 107 ? 16.643 -4.006 -11.312 1.00 90.00 107 ARG A N 1
ATOM 888 C CA . ARG A 1 107 ? 17.590 -2.886 -11.310 1.00 90.00 107 ARG A CA 1
ATOM 889 C C . ARG A 1 107 ? 17.722 -2.252 -12.692 1.00 90.00 107 ARG A C 1
ATOM 891 O O . ARG A 1 107 ? 17.847 -1.033 -12.802 1.00 90.00 107 ARG A O 1
ATOM 898 N N . SER A 1 108 ? 17.703 -3.071 -13.738 1.00 90.56 108 SER A N 1
ATOM 899 C CA . SER A 1 108 ? 17.819 -2.612 -15.123 1.00 90.56 108 SER A CA 1
ATOM 900 C C . SER A 1 108 ? 16.551 -1.870 -15.557 1.00 90.56 108 SER A C 1
ATOM 902 O O . SER A 1 108 ? 16.634 -0.763 -16.084 1.00 90.56 108 SER A O 1
ATOM 904 N N . GLU A 1 109 ? 15.379 -2.412 -15.230 1.00 91.62 109 GLU A N 1
ATOM 905 C CA . GLU A 1 109 ? 14.078 -1.788 -15.487 1.00 91.62 109 GLU A CA 1
ATOM 906 C C . GLU A 1 109 ? 13.877 -0.476 -14.705 1.00 91.62 109 GLU A C 1
ATOM 908 O O . GLU A 1 109 ? 13.376 0.504 -15.256 1.00 91.62 109 GLU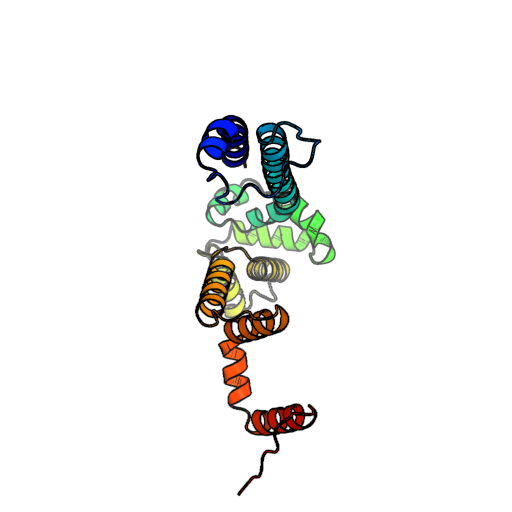 A O 1
ATOM 913 N N . LEU A 1 110 ? 14.322 -0.408 -13.445 1.00 89.69 110 LEU A N 1
ATOM 914 C CA . LEU A 1 110 ? 14.276 0.819 -12.640 1.00 89.69 110 LEU A CA 1
ATOM 915 C C . LEU A 1 110 ? 15.165 1.922 -13.220 1.00 89.69 110 LEU A C 1
ATOM 917 O O . LEU A 1 110 ? 14.763 3.083 -13.253 1.00 89.69 110 LEU A O 1
ATOM 921 N N . LYS A 1 111 ? 16.350 1.581 -13.737 1.00 88.50 111 LYS A N 1
ATOM 922 C CA . LYS A 1 111 ? 17.191 2.558 -14.445 1.00 88.50 111 LYS A CA 1
ATOM 923 C C . LYS A 1 111 ? 16.489 3.105 -15.687 1.00 88.50 111 LYS A C 1
ATOM 925 O O . LYS A 1 111 ? 16.509 4.314 -15.906 1.00 88.50 111 LYS A O 1
ATOM 930 N N . VAL A 1 112 ? 15.830 2.240 -16.463 1.00 89.44 112 VAL A N 1
ATOM 931 C CA . VAL A 1 112 ? 15.027 2.664 -17.622 1.00 89.44 112 VAL A CA 1
ATOM 932 C C . VAL A 1 112 ? 13.900 3.603 -17.185 1.00 89.44 112 VAL A C 1
ATOM 934 O O . VAL A 1 112 ? 13.702 4.636 -17.824 1.00 89.44 112 VAL A O 1
ATOM 937 N N . LEU A 1 113 ? 13.215 3.312 -16.075 1.00 88.44 113 LEU A N 1
ATOM 938 C CA . LEU A 1 113 ? 12.186 4.185 -15.498 1.00 88.44 113 LEU A CA 1
ATOM 939 C C . LEU A 1 113 ? 12.724 5.577 -15.128 1.00 88.44 113 LEU A C 1
ATOM 941 O O . LEU A 1 113 ? 12.071 6.577 -15.420 1.00 88.44 113 LEU A O 1
ATOM 945 N N . TYR A 1 114 ? 13.895 5.658 -14.490 1.00 87.56 114 TYR A N 1
ATOM 946 C CA . TYR A 1 114 ? 14.454 6.937 -14.033 1.00 87.56 114 TYR A CA 1
ATOM 947 C C . TYR A 1 114 ? 14.899 7.843 -15.188 1.00 87.56 114 TYR A C 1
ATOM 949 O O . TYR A 1 114 ? 14.762 9.066 -15.097 1.00 87.56 114 TYR A O 1
ATOM 957 N N . VAL A 1 115 ? 15.356 7.252 -16.294 1.00 86.31 115 VAL A N 1
ATOM 958 C CA . VAL A 1 115 ? 15.798 7.983 -17.492 1.00 86.31 115 VAL A CA 1
ATOM 959 C C . VAL A 1 115 ? 14.618 8.351 -18.400 1.00 86.31 115 VAL A C 1
ATOM 961 O O . VAL A 1 115 ? 14.531 9.481 -18.880 1.00 86.31 115 VAL A O 1
ATOM 964 N N . SER A 1 116 ? 13.676 7.431 -18.619 1.00 84.44 116 SER A N 1
ATOM 965 C CA . SER A 1 116 ? 12.651 7.576 -19.662 1.00 84.44 116 SER A CA 1
ATOM 966 C C . SER A 1 116 ? 11.600 8.637 -19.306 1.00 84.44 116 SER A C 1
ATOM 968 O O . SER A 1 116 ? 10.842 8.440 -18.353 1.00 84.44 116 SER A O 1
ATOM 970 N N . PRO A 1 117 ? 11.467 9.735 -20.076 1.00 79.62 117 PRO A N 1
ATOM 971 C CA . PRO A 1 117 ? 10.492 10.787 -19.786 1.00 79.62 117 PRO A CA 1
ATOM 972 C C . PRO A 1 117 ? 9.045 10.291 -19.897 1.00 79.62 117 PRO A C 1
ATOM 974 O O . PRO A 1 117 ? 8.190 10.714 -19.122 1.00 79.62 117 PRO A O 1
ATOM 977 N N . ASP A 1 118 ? 8.776 9.330 -20.784 1.00 79.75 118 ASP A N 1
ATOM 978 C CA . ASP A 1 118 ? 7.432 8.783 -20.991 1.00 79.75 118 ASP A CA 1
ATOM 979 C C . ASP A 1 118 ? 6.905 8.011 -19.777 1.00 79.75 118 ASP A C 1
ATOM 981 O O . ASP A 1 118 ? 5.693 7.967 -19.549 1.00 79.75 118 ASP A O 1
ATOM 985 N N . LEU A 1 119 ? 7.804 7.449 -18.964 1.00 79.00 119 LEU A N 1
ATOM 986 C CA . LEU A 1 119 ? 7.470 6.700 -17.752 1.00 79.00 119 LEU A CA 1
ATOM 987 C C . LEU A 1 119 ? 7.387 7.596 -16.500 1.00 79.00 119 LEU A C 1
ATOM 989 O O . LEU A 1 119 ? 6.900 7.157 -15.456 1.00 79.00 119 LEU A O 1
ATOM 993 N N . LYS A 1 120 ? 7.770 8.878 -16.597 1.00 78.19 120 LYS A N 1
ATOM 994 C CA . LYS A 1 120 ? 7.622 9.871 -15.518 1.00 78.19 120 LYS A CA 1
ATOM 995 C C . LYS A 1 120 ? 6.162 10.331 -15.431 1.00 78.19 120 LYS A C 1
ATOM 997 O O . LYS A 1 120 ? 5.768 11.348 -15.998 1.00 78.19 120 LYS A O 1
ATOM 1002 N N . LYS A 1 121 ? 5.322 9.545 -14.752 1.00 81.19 121 LYS A N 1
ATOM 1003 C CA . LYS A 1 121 ? 3.912 9.887 -14.472 1.00 81.19 121 LYS A CA 1
ATOM 1004 C C . LYS A 1 121 ? 3.757 10.587 -13.117 1.00 81.19 121 LYS A C 1
ATOM 1006 O O . LYS A 1 121 ? 4.723 10.743 -12.379 1.00 81.19 121 LYS A O 1
ATOM 1011 N N . ARG A 1 122 ? 2.543 11.042 -12.782 1.00 75.62 122 ARG A N 1
ATOM 1012 C CA . ARG A 1 122 ? 2.291 11.775 -11.523 1.00 75.62 122 ARG A CA 1
ATOM 1013 C C . ARG A 1 122 ? 2.153 10.859 -10.310 1.00 75.62 122 ARG A C 1
ATOM 1015 O O . ARG A 1 122 ? 2.354 11.302 -9.185 1.00 75.62 122 ARG A O 1
ATOM 1022 N N . ASN A 1 123 ? 1.744 9.611 -10.523 1.00 82.69 123 ASN A N 1
ATOM 1023 C CA . ASN A 1 123 ? 1.523 8.633 -9.464 1.00 82.69 123 ASN A CA 1
ATOM 1024 C C . ASN A 1 123 ? 1.701 7.195 -9.982 1.00 82.69 123 ASN A C 1
ATOM 1026 O O . ASN A 1 123 ? 1.659 6.938 -11.188 1.00 82.69 123 ASN A O 1
ATOM 1030 N N . VAL A 1 124 ? 1.858 6.247 -9.050 1.00 86.12 124 VAL A N 1
ATOM 1031 C CA . VAL A 1 124 ? 2.046 4.817 -9.361 1.00 86.12 124 VAL A CA 1
ATOM 1032 C C . VAL A 1 124 ? 0.841 4.237 -10.111 1.00 86.12 124 VAL A C 1
ATOM 1034 O O . VAL A 1 124 ? 1.012 3.391 -10.983 1.00 86.12 124 VAL A O 1
ATOM 1037 N N . SER A 1 125 ? -0.379 4.717 -9.844 1.00 85.75 125 SER A N 1
ATOM 1038 C CA . SER A 1 125 ? -1.594 4.230 -10.517 1.00 85.75 125 SER A CA 1
ATOM 1039 C C . SER A 1 125 ? -1.624 4.597 -12.005 1.00 85.75 125 SER A C 1
ATOM 1041 O O . SER A 1 125 ? -1.999 3.772 -12.839 1.00 85.75 125 SER A O 1
ATOM 1043 N N . GLU A 1 126 ? -1.216 5.816 -12.353 1.00 86.38 126 GLU A N 1
ATOM 1044 C CA . GLU A 1 126 ? -1.075 6.289 -13.732 1.00 86.38 126 GLU A CA 1
ATOM 1045 C C . GLU A 1 126 ? 0.044 5.543 -14.451 1.00 86.38 126 GLU A C 1
ATOM 1047 O O . GLU A 1 126 ? -0.158 5.111 -15.583 1.00 86.38 126 GLU A O 1
ATOM 1052 N N . LEU A 1 127 ? 1.188 5.335 -13.787 1.00 87.94 127 LEU A N 1
ATOM 1053 C CA . LEU A 1 127 ? 2.280 4.522 -14.326 1.00 87.94 127 LEU A CA 1
ATOM 1054 C C . LEU A 1 127 ? 1.803 3.097 -14.633 1.00 87.94 127 LEU A C 1
ATOM 1056 O O . LEU A 1 127 ? 1.967 2.624 -15.752 1.00 87.94 127 LEU A O 1
ATOM 1060 N N . THR A 1 128 ? 1.125 2.447 -13.685 1.00 88.44 128 THR A N 1
ATOM 1061 C CA . THR A 1 128 ? 0.611 1.076 -13.850 1.00 88.44 128 THR A CA 1
ATOM 1062 C C . THR A 1 128 ? -0.406 0.988 -14.992 1.00 88.44 128 THR A C 1
ATOM 1064 O O . THR A 1 128 ? -0.362 0.067 -15.809 1.00 88.44 128 THR A O 1
ATOM 1067 N N . SER A 1 129 ? -1.306 1.971 -15.092 1.00 88.69 129 SER A N 1
ATOM 1068 C CA . SER A 1 129 ? -2.315 2.033 -16.159 1.00 88.69 129 SER A CA 1
ATOM 1069 C C . SER A 1 129 ? -1.678 2.283 -17.528 1.00 88.69 129 SER A C 1
ATOM 1071 O O . SER A 1 129 ? -2.087 1.680 -18.521 1.00 88.69 129 SER A O 1
ATOM 1073 N N . PHE A 1 130 ? -0.647 3.130 -17.584 1.00 89.44 130 PHE A N 1
ATOM 1074 C CA . PHE A 1 130 ? 0.140 3.381 -18.788 1.00 89.44 130 PHE A CA 1
ATOM 1075 C C . PHE A 1 130 ? 0.900 2.129 -19.234 1.00 89.44 130 PHE A C 1
ATOM 1077 O O . PHE A 1 130 ? 0.854 1.782 -20.413 1.00 89.44 130 PHE A O 1
ATOM 1084 N N . MET A 1 131 ? 1.548 1.419 -18.306 1.00 88.75 131 MET A N 1
ATOM 1085 C CA . MET A 1 131 ? 2.256 0.175 -18.619 1.00 88.75 131 MET A CA 1
ATOM 1086 C C . MET A 1 131 ? 1.305 -0.873 -19.200 1.00 88.75 131 MET A C 1
ATOM 1088 O O . MET A 1 131 ? 1.616 -1.487 -20.218 1.00 88.75 131 MET A O 1
ATOM 1092 N N . ARG A 1 132 ? 0.110 -1.008 -18.614 1.00 89.25 132 ARG A N 1
ATOM 1093 C CA . ARG A 1 132 ? -0.928 -1.922 -19.103 1.00 89.25 132 ARG A CA 1
ATOM 1094 C C . ARG A 1 132 ? -1.444 -1.546 -20.490 1.00 89.25 132 ARG A C 1
ATOM 1096 O O . ARG A 1 132 ? -1.609 -2.418 -21.333 1.00 89.25 132 ARG A O 1
ATOM 1103 N N . SER A 1 133 ? -1.692 -0.261 -20.727 1.00 88.75 133 SER A N 1
ATOM 1104 C CA . SER A 1 133 ? -2.271 0.211 -21.992 1.00 88.75 133 SER A CA 1
ATOM 1105 C C . SER A 1 133 ? -1.309 0.072 -23.175 1.00 88.75 133 SER A C 1
ATOM 1107 O O . SER A 1 133 ? -1.759 -0.099 -24.301 1.00 88.75 133 SER A O 1
ATOM 1109 N N . ASN A 1 134 ? 0.003 0.116 -22.923 1.00 86.25 134 ASN A N 1
ATOM 1110 C CA . ASN A 1 134 ? 1.040 0.020 -23.956 1.00 86.25 134 ASN A CA 1
ATOM 1111 C C . ASN A 1 134 ? 1.701 -1.367 -24.048 1.00 86.25 134 ASN A C 1
ATOM 1113 O O . ASN A 1 134 ? 2.713 -1.506 -24.727 1.00 86.25 134 ASN A O 1
ATOM 1117 N N . GLY A 1 135 ? 1.190 -2.383 -23.341 1.00 86.56 135 GLY A N 1
ATOM 1118 C CA . GLY A 1 135 ? 1.775 -3.731 -23.363 1.00 86.56 135 GLY A CA 1
ATOM 1119 C C . GLY A 1 135 ? 3.164 -3.838 -22.716 1.00 86.56 135 GLY A C 1
ATOM 1120 O O . GLY A 1 135 ? 3.878 -4.810 -22.933 1.00 86.56 135 GLY A O 1
ATOM 1121 N N . LEU A 1 136 ? 3.559 -2.867 -21.886 1.00 86.56 136 LEU A N 1
ATOM 1122 C CA . LEU A 1 136 ? 4.849 -2.867 -21.179 1.00 86.56 136 LEU A CA 1
ATOM 1123 C C . LEU A 1 136 ? 4.882 -3.853 -20.000 1.00 86.56 136 LEU A C 1
ATOM 1125 O O . LEU A 1 136 ? 5.925 -4.015 -19.375 1.00 86.56 136 LEU A O 1
ATOM 1129 N N . CYS A 1 137 ? 3.760 -4.511 -19.689 1.00 86.12 137 CYS A N 1
ATOM 1130 C CA . CYS A 1 137 ? 3.683 -5.544 -18.655 1.00 86.12 137 CYS A CA 1
ATOM 1131 C C . CYS A 1 137 ? 4.624 -6.723 -18.940 1.00 86.12 137 CYS A C 1
ATOM 1133 O O . CYS A 1 137 ? 5.238 -7.234 -18.008 1.00 86.12 137 CYS A O 1
ATOM 1135 N N . ASP A 1 138 ? 4.768 -7.112 -20.210 1.00 86.00 138 ASP A N 1
ATOM 1136 C CA . ASP A 1 138 ? 5.636 -8.224 -20.616 1.00 86.00 138 ASP A CA 1
ATOM 1137 C C . ASP A 1 138 ? 7.082 -7.771 -20.858 1.00 86.00 138 ASP A C 1
ATOM 1139 O O . ASP A 1 138 ? 8.021 -8.534 -20.645 1.00 86.00 138 ASP A O 1
ATOM 1143 N N . ALA A 1 139 ? 7.269 -6.515 -21.278 1.00 86.06 139 ALA A N 1
ATOM 1144 C CA . ALA A 1 139 ? 8.587 -5.937 -21.539 1.00 86.06 139 ALA A CA 1
ATOM 1145 C C . ALA A 1 139 ? 9.328 -5.516 -20.257 1.00 86.06 139 ALA A C 1
ATOM 1147 O O . ALA A 1 139 ? 10.555 -5.537 -20.228 1.00 86.06 139 ALA A O 1
ATOM 1148 N N . MET A 1 140 ? 8.592 -5.115 -19.213 1.00 88.94 140 MET A N 1
ATOM 1149 C CA . MET A 1 140 ? 9.131 -4.692 -17.913 1.00 88.94 140 MET A CA 1
ATOM 1150 C C . MET A 1 140 ? 8.371 -5.366 -16.753 1.00 88.94 140 MET A C 1
ATOM 1152 O O . MET A 1 140 ? 7.668 -4.698 -15.977 1.00 88.94 140 MET A O 1
ATOM 1156 N N . PRO A 1 141 ? 8.443 -6.705 -16.648 1.00 91.19 141 PRO A N 1
ATOM 1157 C CA . PRO A 1 141 ? 7.628 -7.468 -15.713 1.00 91.19 141 PRO A CA 1
ATOM 1158 C C . PRO A 1 141 ? 7.991 -7.219 -14.247 1.00 91.19 141 PRO A C 1
ATOM 1160 O O . PRO A 1 141 ? 7.119 -7.332 -13.383 1.00 91.19 141 PRO A O 1
ATOM 1163 N N . GLN A 1 142 ? 9.245 -6.895 -13.918 1.00 92.44 142 GLN A N 1
ATOM 1164 C CA . GLN A 1 142 ? 9.650 -6.691 -12.521 1.00 92.44 142 GLN A CA 1
ATOM 1165 C C . GLN A 1 142 ? 9.170 -5.337 -11.992 1.00 92.44 142 GLN A C 1
ATOM 1167 O O . GLN A 1 142 ? 8.663 -5.246 -10.874 1.00 92.44 142 GLN A O 1
ATOM 1172 N N . LEU A 1 143 ? 9.249 -4.297 -12.814 1.00 90.56 143 LEU A N 1
ATOM 1173 C CA . LEU A 1 143 ? 8.737 -2.970 -12.524 1.00 90.56 143 LEU A CA 1
ATOM 1174 C C . LEU A 1 143 ? 7.215 -2.988 -12.418 1.00 90.56 143 LEU A C 1
ATOM 1176 O O . LEU A 1 143 ? 6.660 -2.360 -11.517 1.00 90.56 143 LEU A O 1
ATOM 1180 N N . TYR A 1 144 ? 6.535 -3.724 -13.299 1.00 91.25 144 TYR A N 1
ATOM 1181 C CA . TYR A 1 144 ? 5.085 -3.862 -13.222 1.00 91.25 144 TYR A CA 1
ATOM 1182 C C . TYR A 1 144 ? 4.660 -4.539 -11.907 1.00 91.25 144 TYR A C 1
ATOM 1184 O O . TYR A 1 144 ? 3.822 -3.994 -11.186 1.00 91.25 144 TYR A O 1
ATOM 1192 N N . LYS A 1 145 ? 5.317 -5.643 -11.519 1.00 90.62 145 LYS A N 1
ATOM 1193 C CA . LYS A 1 145 ? 5.112 -6.281 -10.203 1.00 90.62 145 LYS A CA 1
ATOM 1194 C C . LYS A 1 145 ? 5.397 -5.332 -9.040 1.00 90.62 145 LYS A C 1
ATOM 1196 O O . LYS A 1 145 ? 4.663 -5.332 -8.055 1.00 90.62 145 LYS A O 1
ATOM 1201 N N . LEU A 1 146 ? 6.450 -4.516 -9.137 1.00 90.31 146 LEU A N 1
ATOM 1202 C CA . LEU A 1 146 ? 6.773 -3.528 -8.109 1.00 90.31 146 LEU A CA 1
ATOM 1203 C C . LEU A 1 146 ? 5.649 -2.493 -7.982 1.00 90.31 146 LEU A C 1
ATOM 1205 O O . LEU A 1 146 ? 5.226 -2.176 -6.873 1.00 90.31 146 LEU A O 1
ATOM 1209 N N . CYS A 1 147 ? 5.115 -2.007 -9.101 1.00 89.25 147 CYS A N 1
ATOM 1210 C CA . CYS A 1 147 ? 3.985 -1.085 -9.096 1.00 89.25 147 CYS A CA 1
ATOM 1211 C C . CYS A 1 147 ? 2.731 -1.721 -8.473 1.00 89.25 147 CYS A C 1
ATOM 1213 O O . CYS A 1 147 ? 2.060 -1.077 -7.666 1.00 89.25 147 CYS A O 1
ATOM 1215 N N . GLU A 1 148 ? 2.440 -2.989 -8.777 1.00 89.69 148 GLU A N 1
ATOM 1216 C CA . GLU A 1 148 ? 1.338 -3.725 -8.145 1.00 89.69 148 GLU A CA 1
ATOM 1217 C C . GLU A 1 148 ? 1.537 -3.859 -6.634 1.00 89.69 148 GLU A C 1
ATOM 1219 O O . GLU A 1 148 ? 0.623 -3.539 -5.870 1.00 89.69 148 GLU A O 1
ATOM 1224 N N . LEU A 1 149 ? 2.742 -4.226 -6.184 1.00 88.94 149 LEU A N 1
ATOM 1225 C CA . LEU A 1 149 ? 3.077 -4.262 -4.761 1.00 88.94 149 LEU A CA 1
ATOM 1226 C C . LEU A 1 149 ? 2.782 -2.906 -4.107 1.00 88.94 149 LEU A C 1
ATOM 1228 O O . LEU A 1 149 ? 2.065 -2.847 -3.111 1.00 88.94 149 LEU A O 1
ATOM 1232 N N . PHE A 1 150 ? 3.239 -1.804 -4.699 1.00 86.81 150 PHE A N 1
ATOM 1233 C CA . PHE A 1 150 ? 2.984 -0.459 -4.181 1.00 86.81 150 PHE A CA 1
ATOM 1234 C C . PHE A 1 150 ? 1.498 -0.101 -4.101 1.00 86.81 150 PHE A C 1
ATOM 1236 O O . PHE A 1 150 ? 1.078 0.524 -3.128 1.00 86.81 150 PHE A O 1
ATOM 1243 N N . LEU A 1 151 ? 0.695 -0.496 -5.092 1.00 84.06 151 LEU A N 1
ATOM 1244 C CA . LEU A 1 151 ? -0.748 -0.244 -5.097 1.00 84.06 151 LEU A CA 1
ATOM 1245 C C . LEU A 1 151 ? -1.507 -1.088 -4.064 1.00 84.06 151 LEU A C 1
ATOM 1247 O O . LEU A 1 151 ? -2.568 -0.669 -3.601 1.00 84.06 151 LEU A O 1
ATOM 1251 N N . THR A 1 152 ? -0.980 -2.257 -3.689 1.00 82.38 152 THR A N 1
ATOM 1252 C CA . THR A 1 152 ? -1.569 -3.097 -2.630 1.00 82.38 152 THR A CA 1
ATOM 1253 C C . THR A 1 152 ? -1.228 -2.615 -1.225 1.00 82.38 152 THR A C 1
ATOM 1255 O O . THR A 1 152 ? -1.975 -2.885 -0.281 1.00 82.38 152 THR A O 1
ATOM 1258 N N . LEU A 1 153 ? -0.126 -1.879 -1.065 1.00 78.31 153 LEU A N 1
ATOM 1259 C CA . LEU A 1 153 ? 0.243 -1.322 0.226 1.00 78.31 153 LEU A CA 1
ATOM 1260 C C . LEU A 1 153 ? -0.753 -0.218 0.609 1.00 78.31 153 LEU A C 1
ATOM 1262 O O . LEU A 1 153 ? -1.051 0.662 -0.204 1.00 78.31 153 LEU A O 1
ATOM 1266 N N . PRO A 1 154 ? -1.267 -0.210 1.852 1.00 60.00 154 PRO A N 1
ATOM 1267 C CA . PRO A 1 154 ? -2.150 0.844 2.331 1.00 60.00 154 PRO A CA 1
ATOM 1268 C C . PRO A 1 154 ? -1.346 2.139 2.528 1.00 60.00 154 PRO A C 1
ATOM 1270 O O . PRO A 1 154 ? -0.978 2.508 3.637 1.00 60.00 154 PRO A O 1
ATOM 1273 N N . SER A 1 155 ? -1.055 2.835 1.428 1.00 57.00 155 SER A N 1
ATOM 1274 C CA . SER A 1 155 ? -0.242 4.055 1.395 1.00 57.00 155 SER A CA 1
ATOM 1275 C C . SER A 1 155 ? -0.991 5.280 1.950 1.00 57.00 155 SER A C 1
ATOM 1277 O O . SER A 1 155 ? -0.374 6.284 2.297 1.00 57.00 155 SER A O 1
ATOM 1279 N N . THR A 1 156 ? -2.323 5.210 2.094 1.00 55.28 156 THR A N 1
ATOM 1280 C CA . THR A 1 156 ? -3.148 6.352 2.522 1.00 55.28 156 THR A CA 1
ATOM 1281 C C . THR A 1 156 ? -4.005 6.040 3.751 1.00 55.28 156 THR A C 1
ATOM 1283 O O . THR A 1 156 ? -4.744 5.055 3.795 1.00 55.28 156 THR A O 1
ATOM 1286 N N . THR A 1 157 ? -3.972 6.931 4.747 1.00 53.94 157 THR A N 1
ATOM 1287 C CA . THR A 1 157 ? -4.850 6.870 5.932 1.00 53.94 157 THR A CA 1
ATOM 1288 C C . THR A 1 157 ? -6.320 7.114 5.581 1.00 53.94 157 THR A C 1
ATOM 1290 O O . THR A 1 157 ? -7.208 6.676 6.307 1.00 53.94 157 THR A O 1
ATOM 1293 N N . ALA A 1 158 ? -6.601 7.726 4.425 1.00 56.03 158 ALA A N 1
ATOM 1294 C CA . ALA A 1 158 ? -7.944 8.102 3.986 1.00 56.03 158 ALA A CA 1
ATOM 1295 C C . ALA A 1 158 ? -8.930 6.918 3.898 1.00 56.03 158 ALA A C 1
ATOM 1297 O O . ALA A 1 158 ? -10.108 7.062 4.232 1.00 56.03 158 ALA A O 1
ATOM 1298 N N . SER A 1 159 ? -8.475 5.733 3.467 1.00 59.66 159 SER A N 1
ATOM 1299 C CA . SER A 1 159 ? -9.338 4.538 3.414 1.00 59.66 159 SER A CA 1
ATOM 1300 C C . SER A 1 159 ? -9.724 4.056 4.818 1.00 59.66 159 SER A C 1
ATOM 1302 O O . SER A 1 159 ? -10.879 3.713 5.099 1.00 59.66 159 SER A O 1
ATOM 1304 N N . VAL A 1 160 ? -8.762 4.118 5.736 1.00 61.50 160 VAL A N 1
ATOM 1305 C CA . VAL A 1 160 ? -8.930 3.749 7.141 1.00 61.50 160 VAL A CA 1
ATOM 1306 C C . VAL A 1 160 ? -9.835 4.762 7.854 1.00 61.50 160 VAL A C 1
ATOM 1308 O O . VAL A 1 160 ? -10.781 4.369 8.532 1.00 61.50 160 VAL A O 1
ATOM 1311 N N . GLU A 1 161 ? -9.646 6.062 7.621 1.00 66.06 161 GLU A N 1
ATOM 1312 C CA . GLU A 1 161 ? -10.489 7.140 8.157 1.00 66.06 161 GLU A CA 1
ATOM 1313 C C . GLU A 1 161 ? -11.941 7.049 7.671 1.00 66.06 161 GLU A C 1
ATOM 1315 O O . GLU A 1 161 ? -12.876 7.182 8.468 1.00 66.06 161 GLU A O 1
ATOM 1320 N N . ARG A 1 162 ? -12.159 6.745 6.382 1.00 67.38 162 ARG A N 1
ATOM 1321 C CA . ARG A 1 162 ? -13.503 6.493 5.837 1.00 67.38 162 ARG A CA 1
ATOM 1322 C C . ARG A 1 162 ? -14.167 5.305 6.535 1.00 67.38 162 ARG A C 1
ATOM 1324 O O . ARG A 1 162 ? -15.347 5.381 6.881 1.00 67.38 162 ARG A O 1
ATOM 1331 N N . THR A 1 163 ? -13.408 4.239 6.781 1.00 70.44 163 THR A N 1
ATOM 1332 C CA . THR A 1 163 ? -13.888 3.038 7.477 1.00 70.44 163 THR A CA 1
ATOM 1333 C C . THR A 1 163 ? -14.239 3.333 8.937 1.00 70.44 163 THR A C 1
ATOM 1335 O O . THR A 1 163 ? -15.331 2.986 9.387 1.00 70.44 163 THR A O 1
ATOM 1338 N N . PHE A 1 164 ? -13.384 4.054 9.667 1.00 70.69 164 PHE A N 1
ATOM 1339 C CA . PHE A 1 164 ? -13.661 4.478 11.044 1.00 70.69 164 PHE A CA 1
ATOM 1340 C C . PHE A 1 164 ? -14.846 5.444 11.141 1.00 70.69 164 PHE A C 1
ATOM 1342 O O . PHE A 1 164 ? -15.646 5.340 12.072 1.00 70.69 164 PHE A O 1
ATOM 1349 N N . SER A 1 165 ? -15.015 6.343 10.170 1.00 76.56 165 SER A N 1
ATOM 1350 C CA . SER A 1 165 ? -16.188 7.218 10.077 1.00 76.56 165 SER A CA 1
ATOM 1351 C C . SER A 1 165 ? -17.474 6.415 9.850 1.00 76.56 165 SER A C 1
ATOM 1353 O O . SER A 1 165 ? -18.481 6.637 10.529 1.00 76.56 165 SER A O 1
ATOM 1355 N N . GLY A 1 166 ? -17.429 5.413 8.964 1.00 75.69 166 GLY A N 1
ATOM 1356 C CA . GLY A 1 166 ? -18.521 4.460 8.766 1.00 75.69 166 GLY A CA 1
ATOM 1357 C C . GLY A 1 166 ? -18.860 3.692 10.045 1.00 75.69 166 GLY A C 1
ATOM 1358 O O . GLY A 1 166 ? -20.024 3.634 10.441 1.00 75.69 166 GLY A O 1
ATOM 1359 N N . LEU A 1 167 ? -17.847 3.181 10.746 1.00 77.94 167 LEU A N 1
ATOM 1360 C CA . LEU A 1 167 ? -18.014 2.473 12.014 1.00 77.94 167 LEU A CA 1
ATOM 1361 C C . LEU A 1 167 ? -18.618 3.371 13.102 1.00 77.94 167 LEU A C 1
ATOM 1363 O O . LEU A 1 167 ? -19.522 2.946 13.822 1.00 77.94 167 LEU A O 1
ATOM 1367 N N . LYS A 1 168 ? -18.172 4.630 13.192 1.00 80.06 168 LYS A N 1
ATOM 1368 C CA . LYS A 1 168 ? -18.737 5.629 14.107 1.00 80.06 168 LYS A CA 1
ATOM 1369 C C . LYS A 1 168 ? -20.218 5.850 13.815 1.00 80.06 168 LYS A C 1
ATOM 1371 O O . LYS A 1 168 ? -21.017 5.796 14.742 1.00 80.06 168 LYS A O 1
ATOM 1376 N N . ARG A 1 169 ? -20.607 6.010 12.545 1.00 77.94 169 ARG A N 1
ATOM 1377 C CA . ARG A 1 169 ? -22.021 6.135 12.144 1.00 77.94 169 ARG A CA 1
ATOM 1378 C C . ARG A 1 169 ? -22.846 4.909 12.539 1.00 77.94 169 ARG A C 1
ATOM 1380 O O . ARG A 1 169 ? -23.917 5.080 13.110 1.00 77.94 169 ARG A O 1
ATOM 1387 N N . ILE A 1 170 ? -22.340 3.695 12.300 1.00 76.88 170 ILE A N 1
ATOM 1388 C CA . ILE A 1 170 ? -23.013 2.441 12.690 1.00 76.88 170 ILE A CA 1
ATOM 1389 C C . ILE A 1 170 ? -23.223 2.390 14.209 1.00 76.88 170 ILE A C 1
ATOM 1391 O O . ILE A 1 170 ? -24.329 2.111 14.674 1.00 76.88 170 ILE A O 1
ATOM 1395 N N . LYS A 1 171 ? -22.177 2.707 14.981 1.00 73.44 171 LYS A N 1
ATOM 1396 C CA . LYS A 1 171 ? -22.210 2.692 16.448 1.00 73.44 171 LYS A CA 1
ATOM 1397 C C . LYS A 1 171 ? -23.140 3.766 17.020 1.00 73.44 171 LYS A C 1
ATOM 1399 O O . LYS A 1 171 ? -23.885 3.489 17.951 1.00 73.44 171 LYS A O 1
ATOM 1404 N N . THR A 1 172 ? -23.122 4.977 16.461 1.00 72.44 172 THR A N 1
ATOM 1405 C CA . THR A 1 172 ? -23.999 6.079 16.885 1.00 72.44 172 THR A CA 1
ATOM 1406 C C . THR A 1 172 ? -25.463 5.802 16.552 1.00 72.44 172 THR A C 1
ATOM 1408 O O . THR A 1 172 ? -26.327 6.087 17.376 1.00 72.44 172 THR A O 1
ATOM 1411 N N . TYR A 1 173 ? -25.745 5.221 15.381 1.00 66.31 173 TYR A N 1
ATOM 1412 C CA . TYR A 1 173 ? -27.106 4.872 14.969 1.00 66.31 173 TYR A CA 1
ATOM 1413 C C . TYR A 1 173 ? -27.721 3.783 15.863 1.00 66.31 173 TYR A C 1
ATOM 1415 O O . TYR A 1 173 ? -28.899 3.853 16.195 1.00 66.31 173 TYR A O 1
ATOM 1423 N N . GLN A 1 174 ? -26.929 2.802 16.308 1.00 63.84 174 GLN A N 1
ATOM 1424 C CA . GLN A 1 174 ? -27.413 1.687 17.130 1.00 63.84 174 GLN A CA 1
ATOM 1425 C C . GLN A 1 174 ? -27.082 1.850 18.614 1.00 63.84 174 GLN A C 1
ATOM 1427 O O . GLN A 1 174 ? -26.580 0.918 19.223 1.00 63.84 174 GLN A O 1
ATOM 1432 N N . ARG A 1 175 ? -27.389 3.008 19.213 1.00 60.00 175 ARG A N 1
ATOM 1433 C CA . ARG A 1 175 ? -27.078 3.390 20.612 1.00 60.00 175 ARG A CA 1
ATOM 1434 C C . ARG A 1 175 ? -27.511 2.394 21.718 1.00 60.00 175 ARG A C 1
ATOM 1436 O O . ARG A 1 175 ? -27.179 2.613 22.877 1.00 60.00 175 ARG A O 1
ATOM 1443 N N . ASN A 1 176 ? -28.194 1.301 21.374 1.00 55.03 176 ASN A N 1
ATOM 1444 C CA . ASN A 1 176 ? -28.495 0.175 22.257 1.00 55.03 176 ASN A CA 1
ATOM 1445 C C . ASN A 1 176 ? -27.302 -0.793 22.331 1.00 55.03 176 ASN A C 1
ATOM 1447 O O . ASN A 1 176 ? -26.707 -1.125 21.309 1.00 55.03 176 ASN A O 1
ATOM 1451 N N . ALA A 1 177 ? -26.971 -1.263 23.538 1.00 60.72 177 ALA A N 1
ATOM 1452 C CA . ALA A 1 177 ? -25.856 -2.172 23.813 1.00 60.72 177 ALA A CA 1
ATOM 1453 C C . ALA A 1 177 ? -25.799 -3.347 22.814 1.00 60.72 177 ALA A C 1
ATOM 1455 O O . ALA A 1 177 ? -26.587 -4.289 22.874 1.00 60.72 177 ALA A O 1
ATOM 1456 N N . MET A 1 178 ? -24.869 -3.272 21.863 1.00 69.19 178 MET A N 1
ATOM 1457 C CA . MET A 1 178 ? -24.665 -4.282 20.832 1.00 69.19 178 MET A CA 1
ATOM 1458 C C . MET A 1 178 ? -23.408 -5.093 21.143 1.00 69.19 178 MET A C 1
ATOM 1460 O O . MET A 1 178 ? -22.359 -4.528 21.442 1.00 69.19 178 MET A O 1
ATOM 1464 N N . GLY A 1 179 ? -23.496 -6.417 21.001 1.00 75.81 179 GLY A N 1
ATOM 1465 C CA . GLY A 1 179 ? -22.332 -7.300 21.067 1.00 75.81 179 GLY A CA 1
ATOM 1466 C C . GLY A 1 179 ? -21.379 -7.127 19.876 1.00 75.81 179 GLY A C 1
ATOM 1467 O O . GLY A 1 179 ? -21.802 -6.861 18.748 1.00 75.81 179 GLY A O 1
ATOM 1468 N N . GLN A 1 180 ? -20.084 -7.345 20.111 1.00 78.56 180 GLN A N 1
ATOM 1469 C CA . GLN A 1 180 ? -19.011 -7.098 19.139 1.00 78.56 180 GLN A CA 1
ATOM 1470 C C . GLN A 1 180 ? -19.199 -7.823 17.794 1.00 78.56 180 GLN A C 1
ATOM 1472 O O . GLN A 1 180 ? -18.880 -7.267 16.744 1.00 78.56 180 GLN A O 1
ATOM 1477 N N . GLN A 1 181 ? -19.774 -9.031 17.803 1.00 80.00 181 GLN A N 1
ATOM 1478 C CA . GLN A 1 181 ? -20.035 -9.800 16.581 1.00 80.00 181 GLN A CA 1
ATOM 1479 C C . GLN A 1 181 ? -20.991 -9.079 15.623 1.00 80.00 181 GLN A C 1
ATOM 1481 O O . GLN A 1 181 ? -20.732 -9.002 14.424 1.00 80.00 181 GLN A O 1
ATOM 1486 N N . ARG A 1 182 ? -22.077 -8.497 16.145 1.00 82.00 182 ARG A N 1
ATOM 1487 C CA . ARG A 1 182 ? -23.052 -7.778 15.314 1.00 82.00 182 ARG A CA 1
ATOM 1488 C C . ARG A 1 182 ? -22.459 -6.476 14.774 1.00 82.00 182 ARG A C 1
ATOM 1490 O O . ARG A 1 182 ? -22.721 -6.131 13.624 1.00 82.00 182 ARG A O 1
ATOM 1497 N N . LEU A 1 183 ? -21.620 -5.793 15.559 1.00 82.62 183 LEU A N 1
ATOM 1498 C CA . LEU A 1 183 ? -20.926 -4.582 15.112 1.00 82.62 183 LEU A CA 1
ATOM 1499 C C . LEU A 1 183 ? -19.955 -4.897 13.970 1.00 82.62 183 LEU A C 1
ATOM 1501 O O . LEU A 1 183 ? -19.961 -4.203 12.957 1.00 82.62 183 LEU A O 1
ATOM 1505 N N . SER A 1 184 ? -19.160 -5.957 14.123 1.00 82.50 184 SER A N 1
ATOM 1506 C CA . SER A 1 184 ? -18.221 -6.414 13.098 1.00 82.50 184 SER A CA 1
ATOM 1507 C C . SER A 1 184 ? -18.940 -6.803 11.803 1.00 82.50 184 SER A C 1
ATOM 1509 O O . SER A 1 184 ? -18.554 -6.330 10.735 1.00 82.50 184 SER A O 1
ATOM 1511 N N . GLY A 1 185 ? -20.044 -7.555 11.895 1.00 84.81 185 GLY A N 1
ATOM 1512 C CA . GLY A 1 185 ? -20.853 -7.920 10.728 1.00 84.81 185 GLY A CA 1
ATOM 1513 C C . GLY A 1 185 ? -21.410 -6.701 9.986 1.00 84.81 185 GLY A C 1
ATOM 1514 O O . GLY A 1 185 ? -21.263 -6.592 8.773 1.00 84.81 185 GLY A O 1
ATOM 1515 N N . LEU A 1 186 ? -21.981 -5.730 10.706 1.00 84.56 186 LEU A N 1
ATOM 1516 C CA . LEU A 1 186 ? -22.502 -4.501 10.094 1.00 84.56 186 LEU A CA 1
ATOM 1517 C C . LEU A 1 186 ? -21.399 -3.624 9.489 1.00 84.56 186 LEU A C 1
ATOM 1519 O O . LEU A 1 186 ? -21.604 -3.019 8.436 1.00 84.56 186 LEU A O 1
ATOM 1523 N N . ALA A 1 187 ? -20.235 -3.552 10.136 1.00 83.75 187 ALA A N 1
ATOM 1524 C CA . ALA A 1 187 ? -19.081 -2.841 9.602 1.00 83.75 187 ALA A CA 1
ATOM 1525 C C . ALA A 1 187 ? -18.617 -3.466 8.283 1.00 83.75 187 ALA A C 1
ATOM 1527 O O . ALA A 1 187 ? -18.457 -2.747 7.299 1.00 83.75 187 ALA A O 1
ATOM 1528 N N . MET A 1 188 ? -18.499 -4.795 8.240 1.00 85.38 188 MET A N 1
ATOM 1529 C CA . MET A 1 188 ? -18.145 -5.541 7.033 1.00 85.38 188 MET A CA 1
ATOM 1530 C C . MET A 1 188 ? -19.153 -5.295 5.906 1.00 85.38 188 MET A C 1
ATOM 1532 O O . MET A 1 188 ? -18.754 -4.953 4.798 1.00 85.38 188 MET A O 1
ATOM 1536 N N . MET A 1 189 ? -20.456 -5.345 6.199 1.00 85.44 189 MET A N 1
ATOM 1537 C CA . MET A 1 189 ? -21.497 -5.029 5.213 1.00 85.44 189 MET A CA 1
ATOM 1538 C C . MET A 1 189 ? -21.409 -3.586 4.686 1.00 85.44 189 MET A C 1
ATOM 1540 O O . MET A 1 189 ? -21.683 -3.324 3.517 1.00 85.44 189 MET A O 1
ATOM 1544 N N . SER A 1 190 ? -21.046 -2.628 5.539 1.00 84.44 190 SER A N 1
ATOM 1545 C CA . SER A 1 190 ? -20.912 -1.222 5.146 1.00 84.44 190 SER A CA 1
ATOM 1546 C C . SER A 1 190 ? -19.695 -0.985 4.245 1.00 84.44 190 SER A C 1
ATOM 1548 O O . SER A 1 190 ? -19.802 -0.268 3.248 1.00 84.44 190 SER A O 1
ATOM 1550 N N . ILE A 1 191 ? -18.560 -1.617 4.565 1.00 83.44 191 ILE A N 1
ATOM 1551 C CA . ILE A 1 191 ? -17.327 -1.566 3.764 1.00 83.44 191 ILE A CA 1
ATOM 1552 C C . ILE A 1 191 ? -17.570 -2.228 2.401 1.00 83.44 191 ILE A C 1
ATOM 1554 O O . ILE A 1 191 ? -17.353 -1.608 1.360 1.00 83.44 191 ILE A O 1
ATOM 1558 N N . GLU A 1 192 ? -18.136 -3.436 2.405 1.00 86.50 192 GLU A N 1
ATOM 1559 C CA . GLU A 1 192 ? -18.377 -4.254 1.211 1.00 86.50 192 GLU A CA 1
ATOM 1560 C C . GLU A 1 192 ? -19.722 -3.967 0.532 1.00 86.50 192 GLU A C 1
ATOM 1562 O O . GLU A 1 192 ? -20.278 -4.798 -0.193 1.00 86.50 192 GLU A O 1
ATOM 1567 N N . ARG A 1 193 ? -20.267 -2.758 0.714 1.00 86.31 193 ARG A N 1
ATOM 1568 C CA . ARG A 1 193 ? -21.588 -2.385 0.189 1.00 86.31 193 ARG A CA 1
ATOM 1569 C C . ARG A 1 193 ? -21.723 -2.654 -1.312 1.00 86.31 193 ARG A C 1
ATOM 1571 O O . ARG A 1 193 ? -22.793 -3.062 -1.750 1.00 86.31 193 ARG A O 1
ATOM 1578 N N . ARG A 1 194 ? -20.668 -2.431 -2.108 1.00 86.50 194 ARG A N 1
ATOM 1579 C CA . ARG A 1 194 ? -20.694 -2.687 -3.563 1.00 86.50 194 ARG A CA 1
ATOM 1580 C C . ARG A 1 194 ? -20.850 -4.171 -3.877 1.00 86.50 194 ARG A C 1
ATOM 1582 O O . ARG A 1 194 ? -21.642 -4.515 -4.747 1.00 86.50 194 ARG A O 1
ATOM 1589 N N . MET A 1 195 ? -20.115 -5.029 -3.173 1.00 86.38 195 MET A N 1
ATOM 1590 C CA . MET A 1 195 ? -20.231 -6.477 -3.320 1.00 86.38 195 MET A CA 1
ATOM 1591 C C . MET A 1 195 ? -21.632 -6.938 -2.912 1.00 86.38 195 MET A C 1
ATOM 1593 O O . MET A 1 195 ? -22.267 -7.675 -3.656 1.00 86.38 195 MET A O 1
ATOM 1597 N N . LEU A 1 196 ? -22.170 -6.413 -1.808 1.00 86.12 196 LEU A N 1
ATOM 1598 C CA . LEU A 1 196 ? -23.539 -6.710 -1.384 1.00 86.12 196 LEU A CA 1
ATOM 1599 C C . LEU A 1 196 ? -24.598 -6.295 -2.404 1.00 86.12 196 LEU A C 1
ATOM 1601 O O . LEU A 1 196 ? -25.566 -7.023 -2.570 1.00 86.12 196 LEU A O 1
ATOM 1605 N N . GLN A 1 197 ? -24.441 -5.162 -3.097 1.00 86.75 197 GLN A N 1
ATOM 1606 C CA . GLN A 1 197 ? -25.381 -4.798 -4.166 1.00 86.75 197 GLN A CA 1
ATOM 1607 C C . GLN A 1 197 ? -25.341 -5.804 -5.323 1.00 86.75 197 GLN A C 1
ATOM 1609 O O . GLN A 1 197 ? -26.397 -6.150 -5.839 1.00 86.75 197 GLN A O 1
ATOM 1614 N N . LYS A 1 198 ? -24.154 -6.317 -5.682 1.00 88.38 198 LYS A N 1
ATOM 1615 C CA . LYS A 1 198 ? -24.009 -7.371 -6.703 1.00 88.38 198 LYS A CA 1
ATOM 1616 C C . LYS A 1 198 ? -24.609 -8.708 -6.259 1.00 88.38 198 LYS A C 1
ATOM 1618 O O . LYS A 1 198 ? -25.203 -9.410 -7.064 1.00 88.38 198 LYS A O 1
ATOM 1623 N N . ILE A 1 199 ? -24.463 -9.059 -4.984 1.00 86.06 199 ILE A N 1
ATOM 1624 C CA . ILE A 1 199 ? -25.057 -10.281 -4.425 1.00 86.06 199 ILE A CA 1
ATOM 1625 C C . ILE A 1 199 ? -26.580 -10.134 -4.316 1.00 86.06 199 ILE A C 1
ATOM 1627 O O . ILE A 1 199 ? -27.310 -11.074 -4.585 1.00 86.06 199 ILE A O 1
ATOM 1631 N N . LYS A 1 200 ? -27.080 -8.942 -3.977 1.00 82.75 200 LYS A N 1
ATOM 1632 C CA . LYS A 1 200 ? -28.518 -8.657 -3.898 1.00 82.75 200 LYS A CA 1
ATOM 1633 C C . LYS A 1 200 ? -29.224 -8.792 -5.253 1.00 82.75 200 LYS A C 1
ATOM 1635 O O . LYS A 1 200 ? -30.411 -9.089 -5.274 1.00 82.75 200 LYS A O 1
ATOM 1640 N N . SER A 1 201 ? -28.522 -8.542 -6.358 1.00 85.00 201 SER A N 1
ATOM 1641 C CA . SER A 1 201 ? -29.067 -8.744 -7.706 1.00 85.00 201 SER A CA 1
ATOM 1642 C C . SER A 1 201 ? -29.173 -10.215 -8.127 1.00 85.00 201 SER A C 1
ATOM 1644 O O . SER A 1 201 ? -29.773 -10.481 -9.160 1.00 85.00 201 SER A O 1
ATOM 1646 N N . ASP A 1 202 ? -28.613 -11.157 -7.363 1.00 87.62 202 ASP A N 1
ATOM 1647 C CA . ASP A 1 202 ? -28.838 -12.593 -7.560 1.00 87.62 202 ASP A CA 1
ATOM 1648 C C . ASP A 1 202 ? -30.168 -12.990 -6.896 1.00 87.62 202 ASP A C 1
ATOM 1650 O O . ASP A 1 202 ? -30.314 -12.891 -5.675 1.00 87.62 202 ASP A O 1
ATOM 1654 N N . GLU A 1 203 ? -31.140 -13.443 -7.693 1.00 79.12 203 GLU A N 1
ATOM 1655 C CA . GLU A 1 203 ? -32.465 -13.864 -7.211 1.00 79.12 203 GLU A CA 1
ATOM 1656 C C . GLU A 1 203 ? -32.373 -14.977 -6.155 1.00 79.12 203 GLU A C 1
ATOM 1658 O O . GLU A 1 203 ? -33.125 -14.972 -5.181 1.00 79.12 203 GLU A O 1
ATOM 1663 N N . SER A 1 204 ? -31.377 -15.864 -6.263 1.00 84.56 204 SER A N 1
ATOM 1664 C CA . SER A 1 204 ? -31.200 -17.000 -5.349 1.00 84.56 204 SER A CA 1
ATOM 1665 C C . SER A 1 204 ? -30.680 -16.607 -3.962 1.00 84.56 204 SER A C 1
ATOM 1667 O O . SER A 1 204 ? -30.665 -17.429 -3.039 1.00 84.56 204 SER A O 1
ATOM 1669 N N . PHE A 1 205 ? -30.203 -15.369 -3.791 1.00 86.56 205 PHE A N 1
ATOM 1670 C CA . PHE A 1 205 ? -29.632 -14.915 -2.526 1.00 86.56 205 PHE A CA 1
ATOM 1671 C C . PHE A 1 205 ? -30.679 -14.894 -1.410 1.00 86.56 205 PHE A C 1
ATOM 1673 O O . PHE A 1 205 ? -30.407 -15.356 -0.300 1.00 86.56 205 PHE A O 1
ATOM 1680 N N . TYR A 1 206 ? -31.878 -14.385 -1.699 1.00 84.12 206 TYR A N 1
ATOM 1681 C CA . TYR A 1 206 ? -32.936 -14.263 -0.699 1.00 84.12 206 TYR A CA 1
ATOM 1682 C C . TYR A 1 206 ? -33.415 -15.625 -0.203 1.00 84.12 206 TYR A C 1
ATOM 1684 O O . TYR A 1 206 ? -33.534 -15.808 1.008 1.00 84.12 206 TYR A O 1
ATOM 1692 N N . ASP A 1 207 ? -33.568 -16.598 -1.100 1.00 86.62 207 ASP A N 1
ATOM 1693 C CA . ASP A 1 207 ? -33.969 -17.960 -0.741 1.00 86.62 207 ASP A CA 1
ATOM 1694 C C . ASP A 1 207 ? -32.945 -18.625 0.182 1.00 86.62 207 ASP A C 1
ATOM 1696 O O . ASP A 1 207 ? -33.296 -19.175 1.228 1.00 86.62 207 ASP A O 1
ATOM 1700 N N . LYS A 1 208 ? -31.651 -18.495 -0.139 1.00 86.94 208 LYS A N 1
ATOM 1701 C CA . LYS A 1 208 ? -30.557 -19.010 0.701 1.00 86.94 208 LYS A CA 1
ATOM 1702 C C . LYS A 1 208 ? -30.564 -18.373 2.089 1.00 86.94 208 LYS A C 1
ATOM 1704 O O . LYS A 1 208 ? -30.390 -19.065 3.091 1.00 86.94 208 LYS A O 1
ATOM 1709 N N . VAL A 1 209 ? -30.780 -17.059 2.158 1.00 85.12 209 VAL A N 1
ATOM 1710 C CA . VAL A 1 209 ? -30.859 -16.326 3.427 1.00 85.12 209 VAL A CA 1
ATOM 1711 C C . VAL A 1 209 ? -32.069 -16.784 4.244 1.00 85.12 209 VAL A C 1
ATOM 1713 O O . VAL A 1 209 ? -31.930 -17.006 5.447 1.00 85.12 209 VAL A O 1
ATOM 1716 N N . ILE A 1 210 ? -33.232 -16.971 3.615 1.00 84.75 210 ILE A N 1
ATOM 1717 C CA . ILE A 1 210 ? -34.446 -17.469 4.275 1.00 84.75 210 ILE A CA 1
ATOM 1718 C C . ILE A 1 210 ? -34.194 -18.858 4.870 1.00 84.75 210 ILE A C 1
ATOM 1720 O O . ILE A 1 210 ? -34.410 -19.038 6.069 1.00 84.75 210 ILE A O 1
ATOM 1724 N N . VAL A 1 211 ? -33.653 -19.796 4.084 1.00 87.31 211 VAL A N 1
ATOM 1725 C CA . VAL A 1 211 ? -33.322 -21.159 4.540 1.00 87.31 211 VAL A CA 1
ATOM 1726 C C . VAL A 1 211 ? -32.330 -21.144 5.707 1.00 87.31 211 VAL A C 1
ATOM 1728 O O . VAL A 1 211 ? -32.463 -21.904 6.668 1.00 87.31 211 VAL A O 1
ATOM 1731 N N . GLU A 1 212 ? -31.331 -20.265 5.677 1.00 86.44 212 GLU A N 1
ATOM 1732 C CA . GLU A 1 212 ? -30.374 -20.147 6.779 1.00 86.44 212 GLU A CA 1
ATOM 1733 C C . GLU A 1 212 ? -31.036 -19.598 8.053 1.00 86.44 212 GLU A C 1
ATOM 1735 O O . GLU A 1 212 ? -30.757 -20.049 9.167 1.00 86.44 212 GLU A O 1
ATOM 1740 N N . PHE A 1 213 ? -31.974 -18.661 7.911 1.00 80.69 213 PHE A N 1
ATOM 1741 C CA . PHE A 1 213 ? -32.721 -18.127 9.043 1.00 80.69 213 PHE A CA 1
ATOM 1742 C C . PHE A 1 213 ? -33.749 -19.103 9.621 1.00 80.69 213 PHE A C 1
ATOM 1744 O O . PHE A 1 213 ? -34.022 -18.999 10.820 1.00 80.69 213 PHE A O 1
ATOM 1751 N N . THR A 1 214 ? -34.269 -20.051 8.834 1.00 82.38 214 THR A N 1
ATOM 1752 C CA . THR A 1 214 ? -35.159 -21.117 9.329 1.00 82.38 214 THR A CA 1
ATOM 1753 C C . THR A 1 214 ? -34.422 -22.174 10.149 1.00 82.38 214 THR A C 1
ATOM 1755 O O . THR A 1 214 ? -35.033 -22.802 11.006 1.00 82.38 214 THR A O 1
ATOM 1758 N N . LYS A 1 215 ? -33.103 -22.341 9.967 1.00 83.88 215 LYS A N 1
ATOM 1759 C CA . LYS A 1 215 ? -32.287 -23.258 10.791 1.00 83.88 215 LYS A CA 1
ATOM 1760 C C . LYS A 1 215 ? -32.138 -22.793 12.242 1.00 83.88 215 LYS A C 1
ATOM 1762 O O . LYS A 1 215 ? -31.839 -23.597 13.121 1.00 83.88 215 LYS A O 1
ATOM 1767 N N . LYS A 1 216 ? -32.313 -21.496 12.519 1.00 78.56 216 LYS A N 1
ATOM 1768 C CA . LYS A 1 216 ? -32.262 -20.968 13.888 1.00 78.56 216 LYS A CA 1
ATOM 1769 C C . LYS A 1 216 ? -33.616 -21.141 14.566 1.00 78.56 216 LYS A C 1
ATOM 1771 O O . LYS A 1 216 ? -34.594 -20.536 14.139 1.00 78.56 216 LYS A O 1
ATOM 1776 N N . ALA A 1 217 ? -33.642 -21.869 15.681 1.00 69.25 217 ALA A N 1
ATOM 1777 C CA . ALA A 1 217 ? -34.807 -21.926 16.558 1.00 69.25 217 ALA A CA 1
ATOM 1778 C C . ALA A 1 217 ? -35.132 -20.514 17.080 1.00 69.25 217 ALA A C 1
ATOM 1780 O O . ALA A 1 217 ? -34.351 -19.906 17.816 1.00 69.25 217 ALA A O 1
ATOM 1781 N N . ARG A 1 218 ? -36.269 -19.960 16.656 1.00 64.56 218 ARG A N 1
ATOM 1782 C CA . ARG A 1 218 ? -36.773 -18.658 17.111 1.00 64.56 218 ARG A CA 1
ATOM 1783 C C . ARG A 1 218 ? -37.922 -18.880 18.090 1.00 64.56 218 ARG A C 1
ATOM 1785 O O . ARG A 1 218 ? -38.679 -19.828 17.953 1.00 64.56 218 ARG A O 1
ATOM 1792 N N . ARG A 1 219 ? -38.095 -17.960 19.044 1.00 57.19 219 ARG A N 1
ATOM 1793 C CA . ARG A 1 219 ? -39.241 -17.939 19.977 1.00 57.19 219 ARG A CA 1
ATOM 1794 C C . ARG A 1 219 ? -40.567 -17.465 19.345 1.00 57.19 219 ARG A C 1
ATOM 1796 O O . ARG A 1 219 ? -41.532 -17.293 20.074 1.00 57.19 219 ARG A O 1
ATOM 1803 N N . MET A 1 220 ? -40.616 -17.201 18.037 1.00 61.94 220 MET A N 1
ATOM 1804 C CA . MET A 1 220 ? -41.826 -16.748 17.338 1.00 61.94 220 MET A CA 1
ATOM 1805 C C . MET A 1 220 ? -42.093 -17.613 16.107 1.00 61.94 220 MET A C 1
ATOM 1807 O O . MET A 1 220 ? -41.191 -17.802 15.287 1.00 61.94 220 MET A O 1
ATOM 1811 N N . GLU A 1 221 ? -43.333 -18.088 15.991 1.00 56.81 221 GLU A N 1
ATOM 1812 C CA . GLU A 1 221 ? -43.858 -18.805 14.829 1.00 56.81 221 GLU A CA 1
ATOM 1813 C C . GLU A 1 221 ? -44.250 -17.811 13.732 1.00 56.81 221 GLU A C 1
ATOM 1815 O O . GLU A 1 221 ? -45.018 -16.877 13.961 1.00 56.81 221 GLU A O 1
ATOM 1820 N N . PHE A 1 222 ? -43.709 -17.999 12.529 1.00 61.78 222 PHE A N 1
ATOM 1821 C CA . PHE A 1 222 ? -44.106 -17.228 11.356 1.00 61.78 222 PHE A CA 1
ATOM 1822 C C . PHE A 1 222 ? -45.156 -18.032 10.588 1.00 61.78 222 PHE A C 1
ATOM 1824 O O . PHE A 1 222 ? -44.814 -18.960 9.861 1.00 61.78 222 PHE A O 1
ATOM 1831 N N . ILE A 1 223 ? -46.431 -17.684 10.767 1.00 51.50 223 ILE A N 1
ATOM 1832 C CA . ILE A 1 223 ? -47.528 -18.213 9.951 1.00 51.50 223 ILE A CA 1
ATOM 1833 C C . ILE A 1 223 ? -47.565 -17.392 8.658 1.00 51.50 223 ILE A C 1
ATOM 1835 O O . ILE A 1 223 ? -47.847 -16.194 8.696 1.00 51.50 223 ILE A O 1
ATOM 1839 N N . TYR A 1 224 ? -47.260 -18.021 7.524 1.00 52.81 224 TYR A N 1
ATOM 1840 C CA . TYR A 1 224 ? -47.502 -17.433 6.204 1.00 52.81 224 TYR A CA 1
ATOM 1841 C C . TYR A 1 224 ? -48.984 -17.634 5.847 1.00 52.81 224 TYR A C 1
ATOM 1843 O O . TYR A 1 224 ? -49.473 -18.762 5.905 1.00 52.81 224 TYR A O 1
ATOM 1851 N N . LYS A 1 225 ? -49.696 -16.543 5.542 1.00 38.72 225 LYS A N 1
ATOM 1852 C CA . LYS A 1 225 ? -51.036 -16.554 4.935 1.00 38.72 225 LYS A CA 1
ATOM 1853 C C . LYS A 1 225 ? -50.921 -16.375 3.431 1.00 38.72 225 LYS A C 1
ATOM 1855 O O . LYS A 1 225 ? -50.014 -15.614 3.024 1.00 38.72 225 LYS A O 1
#

Foldseek 3Di:
DVVVVVVLVVVLVCLVVVVVPDDDDPDPPDDDPPDDPVSVVSNVVSVVVSVVVVVVCCVVCVCVLLVLLVVLPPLVCLQVCLVPPPVSSLVSCCVPPVVPADSVLLSVLSNCCSPDPVLSDPDLVVSLVVCVVVVVCVVRVRVNVVSVVVVPPCPDCVLVVVLVVVLVVVCVVCVPDDDPVVSVVVSVCSSCVVVVVVLVVPPCNVVVVVVVVVVDDDPDDDDDD

pLDDT: mean 77.12, std 12.37, range [38.72, 92.44]

Secondary structure (DSSP, 8-state):
-HHHHHHHHHHHT-HHHHHHTSPPPSS-----S----HHHHHHHHHHHHHHHHHHHHHHHHHHHHTTGGGGGG-GGGHHHHHHS--HHHHHHHHHHHGGGS-HHHHHHHHHHHHH-GGG--SSHHHHHHHHHHTTHHHHSHHHHHHHHHHHHS---HHHHHHHHHHHHHHHHHT-S---HHHHHHHHHHHHTHHHHHHHHTSTHHHHHHHHHHHTS--SS-----